Protein AF-A0AAV9JTM2-F1 (afdb_monomer_lite)

Sequence (334 aa):
MGMVHLYKALKHYNLLQCNWNDMDWYIECHSKEQVLIHEVSPSADPMACVRHFELALGVPIGAMSTRGRATRISARDLVSRHRLIRTGSDFLRAMQDRWESDRNLGFSRGERIDVVLRAMREKKAAAERDGKRSRQSQQTVSDFTGLQLLQTYKELVVAYELEINFDHIGFWTACADMLATIRTLCQSSLPKAFQQATSNSLLVGGLLYDAADYQLASRPASTATIAKAATVLQKYIDANGDKFIKAAFEQSSGHLPGKPHSQPFASVDNEQRDPERTPEDSQELADGGHDDGGKAGIEDTIEEGEVAPVATTVRDAFAARKRRGGRRLLRTRK

Structure (mmCIF, N/CA/C/O backbone):
data_AF-A0AAV9JTM2-F1
#
_entry.id   AF-A0AAV9JTM2-F1
#
loop_
_atom_site.group_PDB
_atom_site.id
_atom_site.type_symbol
_atom_site.label_atom_id
_atom_site.label_alt_id
_atom_site.label_comp_id
_atom_site.label_asym_id
_atom_site.label_entity_id
_atom_site.label_seq_id
_atom_site.pdbx_PDB_ins_code
_atom_site.Cartn_x
_atom_site.Cartn_y
_atom_site.Cartn_z
_atom_site.occupancy
_atom_site.B_iso_or_equiv
_atom_site.auth_seq_id
_atom_site.auth_comp_id
_atom_site.auth_asym_id
_atom_site.auth_atom_id
_atom_site.pdbx_PDB_model_num
ATOM 1 N N . MET A 1 1 ? -4.031 2.705 -0.496 1.00 77.62 1 MET A N 1
ATOM 2 C CA . MET A 1 1 ? -3.347 3.174 0.736 1.00 77.62 1 MET A CA 1
ATOM 3 C C . MET A 1 1 ? -4.067 2.783 2.017 1.00 77.62 1 MET A C 1
ATOM 5 O O . MET A 1 1 ? -3.476 2.043 2.782 1.00 77.62 1 MET A O 1
ATOM 9 N N . GLY A 1 2 ? -5.315 3.211 2.268 1.00 88.88 2 GLY A N 1
ATOM 10 C CA . GLY A 1 2 ? -6.007 2.904 3.537 1.00 88.88 2 GLY A CA 1
ATOM 11 C C . GLY A 1 2 ? -5.996 1.418 3.923 1.00 88.88 2 GLY A C 1
ATOM 12 O O . GLY A 1 2 ? -5.636 1.088 5.048 1.00 88.88 2 GLY A O 1
ATOM 13 N N . MET A 1 3 ? -6.273 0.526 2.964 1.00 93.56 3 MET A N 1
ATOM 14 C CA . MET A 1 3 ? -6.265 -0.920 3.211 1.00 93.56 3 MET A CA 1
ATOM 15 C C . MET A 1 3 ? -4.892 -1.466 3.632 1.00 93.56 3 MET A C 1
ATOM 17 O O . MET A 1 3 ? -4.821 -2.281 4.540 1.00 93.56 3 MET A O 1
ATOM 21 N N . VAL A 1 4 ? -3.798 -0.974 3.039 1.00 92.06 4 VAL A N 1
ATOM 22 C CA . VAL A 1 4 ? -2.425 -1.381 3.399 1.00 92.06 4 VAL A CA 1
ATOM 23 C C . VAL A 1 4 ? -2.139 -1.078 4.870 1.00 92.06 4 VAL A C 1
ATOM 25 O O . VAL A 1 4 ? -1.632 -1.927 5.601 1.00 92.06 4 VAL A O 1
ATOM 28 N N . HIS A 1 5 ? -2.487 0.133 5.315 1.00 90.69 5 HIS A N 1
ATOM 29 C CA . HIS A 1 5 ? -2.275 0.537 6.703 1.00 90.69 5 HIS A CA 1
ATOM 30 C C . HIS A 1 5 ? -3.162 -0.244 7.668 1.00 90.69 5 HIS A C 1
ATOM 32 O O . HIS A 1 5 ? -2.694 -0.628 8.736 1.00 90.69 5 HIS A O 1
ATOM 38 N N . LEU A 1 6 ? -4.409 -0.520 7.277 1.00 94.12 6 LEU A N 1
ATOM 39 C CA . LEU A 1 6 ? -5.309 -1.356 8.061 1.00 94.12 6 LEU A CA 1
ATOM 40 C C . LEU A 1 6 ? -4.766 -2.786 8.191 1.00 94.12 6 LEU A C 1
ATOM 42 O O . LEU A 1 6 ? -4.662 -3.286 9.303 1.00 94.12 6 LEU A O 1
ATOM 46 N N . TYR A 1 7 ? -4.345 -3.411 7.090 1.00 94.88 7 TYR A N 1
ATOM 47 C CA . TYR A 1 7 ? -3.755 -4.752 7.083 1.00 94.88 7 TYR A CA 1
ATOM 48 C C . TYR A 1 7 ? -2.504 -4.842 7.974 1.00 94.88 7 TYR A C 1
ATOM 50 O O . TYR A 1 7 ? -2.423 -5.710 8.843 1.00 94.88 7 TYR A O 1
ATOM 58 N N . LYS A 1 8 ? -1.559 -3.900 7.835 1.00 92.31 8 LYS A N 1
ATOM 59 C CA . LYS A 1 8 ? -0.354 -3.846 8.684 1.00 92.31 8 LYS A CA 1
ATOM 60 C C . LYS A 1 8 ? -0.690 -3.625 10.161 1.00 92.31 8 LYS A C 1
ATOM 62 O O . LYS A 1 8 ? -0.068 -4.248 11.015 1.00 92.31 8 LYS A O 1
ATOM 67 N N . ALA A 1 9 ? -1.674 -2.780 10.467 1.00 91.88 9 ALA A N 1
ATOM 68 C CA . ALA A 1 9 ? -2.118 -2.567 11.841 1.00 91.88 9 ALA A CA 1
ATOM 69 C C . ALA A 1 9 ? -2.766 -3.827 12.431 1.00 91.88 9 ALA A C 1
ATOM 71 O O . ALA A 1 9 ? -2.434 -4.217 13.543 1.00 91.88 9 ALA A O 1
ATOM 72 N N . LEU A 1 10 ? -3.632 -4.510 11.679 1.00 93.75 10 LEU A N 1
ATOM 73 C CA . LEU A 1 10 ? -4.252 -5.766 12.107 1.00 93.75 10 LEU A CA 1
ATOM 74 C C . LEU A 1 10 ? -3.214 -6.851 12.416 1.00 93.75 10 LEU A C 1
ATOM 76 O O . LEU A 1 10 ? -3.334 -7.536 13.431 1.00 93.75 10 LEU A O 1
ATOM 80 N N . LYS A 1 11 ? -2.170 -6.960 11.584 1.00 91.81 11 LYS A N 1
ATOM 81 C CA . LYS A 1 11 ? -1.005 -7.816 11.848 1.00 91.81 11 LYS A CA 1
ATOM 82 C C . LYS A 1 11 ? -0.270 -7.395 13.125 1.00 91.81 11 LYS A C 1
ATOM 84 O O . LYS A 1 11 ? -0.001 -8.240 13.967 1.00 91.81 11 LYS A O 1
ATOM 89 N N . HIS A 1 12 ? 0.001 -6.100 13.307 1.00 89.44 12 HIS A N 1
ATOM 90 C CA . HIS A 1 12 ? 0.681 -5.574 14.499 1.00 89.44 12 HIS A CA 1
ATOM 91 C C . HIS A 1 12 ? -0.094 -5.844 15.802 1.00 89.44 12 HIS A C 1
ATOM 93 O O . HIS A 1 12 ? 0.503 -6.202 16.813 1.00 89.44 12 HIS A O 1
ATOM 99 N N . TYR A 1 13 ? -1.424 -5.741 15.771 1.00 89.56 13 TYR A N 1
ATOM 100 C CA . TYR A 1 13 ? -2.292 -6.059 16.909 1.00 89.56 13 TYR A CA 1
ATOM 101 C C . TYR A 1 13 ? -2.564 -7.564 17.087 1.00 89.56 13 TYR A C 1
ATOM 103 O O . TYR A 1 13 ? -3.351 -7.931 17.958 1.00 89.56 13 TYR A O 1
ATOM 111 N N . ASN A 1 14 ? -1.942 -8.437 16.283 1.00 90.94 14 ASN A N 1
ATOM 112 C CA . ASN A 1 14 ? -2.175 -9.887 16.262 1.00 90.94 14 ASN A CA 1
ATOM 113 C C . ASN A 1 14 ? -3.650 -10.282 16.045 1.00 90.94 14 ASN A C 1
ATOM 115 O O . ASN A 1 14 ? -4.102 -11.321 16.520 1.00 90.94 14 ASN A O 1
ATOM 119 N N . LEU A 1 15 ? -4.412 -9.452 15.327 1.00 93.62 15 LEU A N 1
ATOM 120 C CA . LEU A 1 15 ? -5.817 -9.713 14.993 1.00 93.62 15 LEU A CA 1
ATOM 121 C C . LEU A 1 15 ? -5.979 -10.500 13.691 1.00 93.62 15 LEU A C 1
ATOM 123 O O . LEU A 1 15 ? -7.057 -11.015 13.415 1.00 93.62 15 LEU A O 1
ATOM 127 N N . LEU A 1 16 ? -4.917 -10.572 12.890 1.00 93.50 16 LEU A N 1
ATOM 128 C CA . LEU A 1 16 ? -4.891 -11.279 11.621 1.00 93.50 16 LEU A CA 1
ATOM 129 C C . LEU A 1 16 ? -3.711 -12.249 11.606 1.00 93.50 16 LEU A C 1
ATOM 131 O O . LEU A 1 16 ? -2.558 -11.825 11.691 1.00 93.50 16 LEU A O 1
ATOM 135 N N . GLN A 1 17 ? -4.000 -13.542 11.487 1.00 89.38 17 GLN A N 1
ATOM 136 C CA . GLN A 1 17 ? -2.973 -14.587 11.497 1.00 89.38 17 GLN A CA 1
ATOM 137 C C . GLN A 1 17 ? -2.564 -14.993 10.076 1.00 89.38 17 GLN A C 1
ATOM 139 O O . GLN A 1 17 ? -1.378 -15.189 9.818 1.00 89.38 17 GLN A O 1
ATOM 144 N N . CYS A 1 18 ? -3.500 -15.013 9.121 1.00 91.62 18 CYS A N 1
ATOM 145 C CA . CYS A 1 18 ? -3.219 -15.389 7.733 1.00 91.62 18 CYS A CA 1
ATOM 146 C C . CYS A 1 18 ? -2.349 -14.361 6.998 1.00 91.62 18 CYS A C 1
ATOM 148 O O . CYS A 1 18 ? -2.430 -13.156 7.257 1.00 91.62 18 CYS A O 1
ATOM 150 N N . ASN A 1 19 ? -1.535 -14.818 6.051 1.00 93.19 19 ASN A N 1
ATOM 151 C CA . ASN A 1 19 ? -0.786 -13.940 5.151 1.00 93.19 19 ASN A CA 1
ATOM 152 C C . ASN A 1 19 ? -1.637 -13.609 3.925 1.00 93.19 19 ASN A C 1
ATOM 154 O O . ASN A 1 19 ? -2.245 -14.496 3.329 1.00 93.19 19 ASN A O 1
ATOM 158 N N . TRP A 1 20 ? -1.684 -12.330 3.559 1.00 95.88 20 TRP A N 1
ATOM 159 C CA . TRP A 1 20 ? -2.372 -11.884 2.356 1.00 95.88 20 TRP A CA 1
ATOM 160 C C . TRP A 1 20 ? -1.336 -11.666 1.259 1.00 95.88 20 TRP A C 1
ATOM 162 O O . TRP A 1 20 ? -0.847 -10.553 1.085 1.00 95.88 20 TRP A O 1
ATOM 172 N N . ASN A 1 21 ? -1.026 -12.731 0.516 1.00 95.06 21 ASN A N 1
ATOM 173 C CA . ASN A 1 21 ? 0.044 -12.742 -0.484 1.00 95.06 21 ASN A CA 1
ATOM 174 C C . ASN A 1 21 ? -0.056 -11.560 -1.462 1.00 95.06 21 ASN A C 1
ATOM 176 O O . ASN A 1 21 ? 0.932 -10.851 -1.643 1.00 95.06 21 ASN A O 1
ATOM 180 N N . ASP A 1 22 ? -1.247 -11.293 -2.016 1.00 95.06 22 ASP A N 1
ATOM 181 C CA . ASP A 1 22 ? -1.470 -10.168 -2.941 1.00 95.06 22 ASP A CA 1
ATOM 182 C C . ASP A 1 22 ? -1.107 -8.812 -2.314 1.00 95.06 22 ASP A C 1
ATOM 184 O O . ASP A 1 22 ? -0.456 -7.975 -2.942 1.00 95.06 22 ASP A O 1
ATOM 188 N N . MET A 1 23 ? -1.494 -8.593 -1.054 1.00 95.06 23 MET A N 1
ATOM 189 C CA . MET A 1 23 ? -1.191 -7.359 -0.330 1.00 95.06 23 MET A CA 1
ATOM 190 C C . MET A 1 23 ? 0.283 -7.277 0.073 1.00 95.06 23 MET A C 1
ATOM 192 O O . MET A 1 23 ? 0.870 -6.202 -0.013 1.00 95.06 23 MET A O 1
ATOM 196 N N . ASP A 1 24 ? 0.889 -8.382 0.506 1.00 93.25 24 ASP A N 1
ATOM 197 C CA . ASP A 1 24 ? 2.296 -8.428 0.907 1.00 93.25 24 ASP A CA 1
ATOM 198 C C . ASP A 1 24 ? 3.218 -8.121 -0.279 1.00 93.25 24 ASP A C 1
ATOM 200 O O . ASP A 1 24 ? 4.084 -7.249 -0.172 1.00 93.25 24 ASP A O 1
ATOM 204 N N . TRP A 1 25 ? 2.962 -8.737 -1.435 1.00 92.00 25 TRP A N 1
ATOM 205 C CA . TRP A 1 25 ? 3.656 -8.427 -2.685 1.00 92.00 25 TRP A CA 1
ATOM 206 C C . TRP A 1 25 ? 3.424 -6.977 -3.120 1.00 92.00 25 TRP A C 1
ATOM 208 O O . TRP A 1 25 ? 4.372 -6.261 -3.445 1.00 92.00 25 TRP A O 1
ATOM 218 N N . TYR A 1 26 ? 2.175 -6.496 -3.054 1.00 90.69 26 TYR A N 1
ATOM 219 C CA . TYR A 1 26 ? 1.862 -5.108 -3.384 1.00 90.69 26 TYR A CA 1
ATOM 220 C C . TYR A 1 26 ? 2.650 -4.137 -2.493 1.00 90.69 26 TYR A C 1
ATOM 222 O O . TYR A 1 26 ? 3.199 -3.146 -2.977 1.00 90.69 26 TYR A O 1
ATOM 230 N N . ILE A 1 27 ? 2.746 -4.419 -1.191 1.00 89.69 27 ILE A N 1
ATOM 231 C CA . ILE A 1 27 ? 3.544 -3.630 -0.250 1.00 89.69 27 ILE A CA 1
ATOM 232 C C . ILE A 1 27 ? 5.024 -3.690 -0.619 1.00 89.69 27 ILE A C 1
ATOM 234 O O . ILE A 1 27 ? 5.663 -2.642 -0.624 1.00 89.69 27 ILE A O 1
ATOM 238 N N . GLU A 1 28 ? 5.571 -4.861 -0.948 1.00 87.81 28 GLU A N 1
ATOM 239 C CA . GLU A 1 28 ? 6.974 -5.008 -1.348 1.00 87.81 28 GLU A CA 1
ATOM 240 C C . GLU A 1 28 ? 7.302 -4.134 -2.564 1.00 87.81 28 GLU A C 1
ATOM 242 O O . GLU A 1 28 ? 8.228 -3.316 -2.491 1.00 87.81 28 GLU A O 1
ATOM 247 N N . CYS A 1 29 ? 6.491 -4.220 -3.624 1.00 85.00 29 CYS A N 1
ATOM 248 C CA . CYS A 1 29 ? 6.648 -3.427 -4.844 1.00 85.00 29 CYS A CA 1
ATOM 249 C C . CYS A 1 29 ? 6.643 -1.915 -4.571 1.00 85.00 29 CYS A C 1
ATOM 251 O O . CYS A 1 29 ? 7.402 -1.173 -5.191 1.00 85.00 29 CYS A O 1
ATOM 253 N N . HIS A 1 30 ? 5.840 -1.450 -3.609 1.00 81.88 30 HIS A N 1
ATOM 254 C CA . HIS A 1 30 ? 5.644 -0.020 -3.338 1.00 81.88 30 HIS A CA 1
ATOM 255 C C . HIS A 1 30 ? 6.442 0.513 -2.128 1.00 81.88 30 HIS A C 1
ATOM 257 O O . HIS A 1 30 ? 6.511 1.726 -1.907 1.00 81.88 30 HIS A O 1
ATOM 263 N N . SER A 1 31 ? 7.080 -0.367 -1.349 1.00 78.88 31 SER A N 1
ATOM 264 C CA . SER A 1 31 ? 7.777 -0.038 -0.093 1.00 78.88 31 SER A CA 1
ATOM 265 C C . SER A 1 31 ? 8.969 0.902 -0.262 1.00 78.88 31 SER A C 1
ATOM 267 O O . SER A 1 31 ? 9.270 1.677 0.643 1.00 78.88 31 SER A O 1
ATOM 269 N N . LYS A 1 32 ? 9.640 0.864 -1.419 1.00 71.25 32 LYS A N 1
ATOM 270 C CA . LYS A 1 32 ? 10.830 1.684 -1.698 1.00 71.25 32 LYS A CA 1
ATOM 271 C C . LYS A 1 32 ? 10.500 3.158 -1.928 1.00 71.25 32 LYS A C 1
ATOM 273 O O . LYS A 1 32 ? 11.371 4.009 -1.769 1.00 71.25 32 LYS A O 1
ATOM 278 N N . GLU A 1 33 ? 9.268 3.460 -2.330 1.00 65.12 33 GLU A N 1
ATOM 279 C CA . GLU A 1 33 ? 8.882 4.801 -2.779 1.00 65.12 33 GLU A CA 1
ATOM 280 C C . GLU A 1 33 ? 7.958 5.527 -1.807 1.00 65.12 33 GLU A C 1
ATOM 282 O O . GLU A 1 33 ? 7.898 6.760 -1.791 1.00 65.12 33 GLU A O 1
ATOM 287 N N . GLN A 1 34 ? 7.207 4.775 -1.007 1.00 64.44 34 GLN A N 1
ATOM 288 C CA . GLN A 1 34 ? 6.181 5.328 -0.143 1.00 64.44 34 GLN A CA 1
ATOM 289 C C . GLN A 1 34 ? 6.529 5.136 1.324 1.00 64.44 34 GLN A C 1
ATOM 291 O O . GLN A 1 34 ? 7.089 4.122 1.728 1.00 64.44 34 GLN A O 1
ATOM 296 N N . VAL A 1 35 ? 6.114 6.108 2.144 1.00 62.47 35 VAL A N 1
ATOM 297 C CA . VAL A 1 35 ? 6.076 5.969 3.605 1.00 62.47 35 VAL A CA 1
ATOM 298 C C . VAL A 1 35 ? 4.923 5.023 3.949 1.00 62.47 35 VAL A C 1
ATOM 300 O O . VAL A 1 35 ? 3.891 5.428 4.478 1.00 62.47 35 VAL A O 1
ATOM 303 N N . LEU A 1 36 ? 5.054 3.761 3.554 1.00 65.88 36 LEU A N 1
ATOM 304 C CA . LEU A 1 36 ? 4.243 2.686 4.093 1.00 65.88 36 LEU A CA 1
ATOM 305 C C . LEU A 1 36 ? 4.711 2.430 5.524 1.00 65.88 36 LEU A C 1
ATOM 307 O O . LEU A 1 36 ? 5.833 2.779 5.894 1.00 65.88 36 LEU A O 1
ATOM 311 N N . ILE A 1 37 ? 3.840 1.847 6.344 1.00 60.84 37 ILE A N 1
ATOM 312 C CA . ILE A 1 37 ? 4.242 1.362 7.663 1.00 60.84 37 ILE A CA 1
ATOM 313 C C . ILE A 1 37 ? 5.382 0.355 7.453 1.00 60.84 37 ILE A C 1
ATOM 315 O O . ILE A 1 37 ? 5.148 -0.779 7.032 1.00 60.84 37 ILE A O 1
ATOM 319 N N . HIS A 1 38 ? 6.618 0.788 7.703 1.00 62.09 38 HIS A N 1
ATOM 320 C CA . HIS A 1 38 ? 7.712 -0.127 7.990 1.00 62.09 38 HIS A CA 1
ATOM 321 C C . HIS A 1 38 ? 7.419 -0.802 9.321 1.00 62.09 38 HIS A C 1
ATOM 323 O O . HIS A 1 38 ? 6.734 -0.222 10.162 1.00 62.09 38 HIS A O 1
ATOM 329 N N . GLU A 1 39 ? 7.875 -2.045 9.447 1.00 66.06 39 GLU A N 1
ATOM 330 C CA . GLU A 1 39 ? 7.627 -2.932 10.582 1.00 66.06 39 GLU A CA 1
ATOM 331 C C . GLU A 1 39 ? 7.605 -2.156 11.903 1.00 66.06 39 GLU A C 1
ATOM 333 O O . GLU A 1 39 ? 8.624 -1.667 12.391 1.00 66.06 39 GLU A O 1
ATOM 338 N N . VAL A 1 40 ? 6.401 -1.975 12.450 1.00 67.44 40 VAL A N 1
ATOM 339 C CA . VAL A 1 40 ? 6.236 -1.338 13.751 1.00 67.44 40 VAL A CA 1
ATOM 340 C C . VAL A 1 40 ? 6.675 -2.374 14.763 1.00 67.44 40 VAL A C 1
ATOM 342 O O . VAL A 1 40 ? 6.033 -3.421 14.880 1.00 67.44 40 VAL A O 1
ATOM 345 N N . SER A 1 41 ? 7.773 -2.088 15.467 1.00 72.50 41 SER A N 1
ATOM 346 C CA . SER A 1 41 ? 8.241 -2.942 16.558 1.00 72.50 41 SER A CA 1
ATOM 347 C C . SER A 1 41 ? 7.066 -3.278 17.484 1.00 72.50 41 SER A C 1
ATOM 349 O O . SER A 1 41 ? 6.301 -2.373 17.816 1.00 72.50 41 SER A O 1
ATOM 351 N N . PRO A 1 42 ? 6.910 -4.525 17.953 1.00 68.25 42 PRO A N 1
ATOM 352 C CA . PRO A 1 42 ? 5.861 -4.878 18.913 1.00 68.25 42 PRO A CA 1
ATOM 353 C C . PRO A 1 42 ? 5.960 -4.087 20.231 1.00 68.25 42 PRO A C 1
ATOM 355 O O . PRO A 1 42 ? 4.972 -3.960 20.945 1.00 68.25 42 PRO A O 1
ATOM 358 N N . SER A 1 43 ? 7.130 -3.512 20.539 1.00 71.62 43 SER A N 1
ATOM 359 C CA . SER A 1 43 ? 7.347 -2.596 21.669 1.00 71.62 43 SER A CA 1
ATOM 360 C C . SER A 1 43 ? 7.079 -1.119 21.352 1.00 71.62 43 SER A C 1
ATOM 362 O O . SER A 1 43 ? 7.349 -0.251 22.183 1.00 71.62 43 SER A O 1
ATOM 364 N N . ALA A 1 44 ? 6.621 -0.803 20.141 1.00 75.25 44 ALA A N 1
ATOM 365 C CA . ALA A 1 44 ? 6.383 0.569 19.736 1.00 75.25 44 ALA A CA 1
ATOM 366 C C . ALA A 1 44 ? 5.197 1.184 20.484 1.00 75.25 44 ALA A C 1
ATOM 368 O O . ALA A 1 44 ? 4.278 0.510 20.944 1.00 75.25 44 ALA A O 1
ATOM 369 N N . ASP A 1 45 ? 5.223 2.510 20.552 1.00 83.25 45 ASP A N 1
ATOM 370 C CA . ASP A 1 45 ? 4.126 3.329 21.052 1.00 83.25 45 ASP A CA 1
ATOM 371 C C . ASP A 1 45 ? 2.789 2.941 20.377 1.00 83.25 45 ASP A C 1
ATOM 373 O O . ASP A 1 45 ? 2.748 2.886 19.144 1.00 83.25 45 ASP A O 1
ATOM 377 N N . PRO A 1 46 ? 1.693 2.743 21.140 1.00 82.38 46 PRO A N 1
ATOM 378 C CA . PRO A 1 46 ? 0.351 2.464 20.615 1.00 82.38 46 PRO A CA 1
ATOM 379 C C . PRO A 1 46 ? -0.107 3.387 19.480 1.00 82.38 46 PRO A C 1
ATOM 381 O O . PRO A 1 46 ? -0.860 2.990 18.592 1.00 82.38 46 PRO A O 1
ATOM 384 N N . MET A 1 47 ? 0.377 4.631 19.476 1.00 87.69 47 MET A N 1
ATOM 385 C CA . MET A 1 47 ? 0.065 5.635 18.458 1.00 87.69 47 MET A CA 1
ATOM 386 C C . MET A 1 47 ? 0.942 5.543 17.196 1.00 87.69 47 MET A C 1
ATOM 388 O O . MET A 1 47 ? 0.776 6.349 16.277 1.00 87.69 47 MET A O 1
ATOM 392 N N . ALA A 1 48 ? 1.889 4.605 17.115 1.00 87.50 48 ALA A N 1
ATOM 393 C CA . ALA A 1 48 ? 2.812 4.480 15.988 1.00 87.50 48 ALA A CA 1
ATOM 394 C C . ALA A 1 48 ? 2.071 4.211 14.671 1.00 87.50 48 ALA A C 1
ATOM 396 O O . ALA A 1 48 ? 2.292 4.932 13.695 1.00 87.50 48 ALA A O 1
ATOM 397 N N . CYS A 1 49 ? 1.140 3.251 14.654 1.00 87.38 49 CYS A N 1
ATOM 398 C CA . CYS A 1 49 ? 0.336 2.937 13.467 1.00 87.38 49 CYS A CA 1
ATOM 399 C C . CYS A 1 49 ? -0.453 4.159 12.969 1.00 87.38 49 CYS A C 1
ATOM 401 O O . CYS A 1 49 ? -0.478 4.439 11.769 1.00 87.38 49 CYS A O 1
ATOM 403 N N . VAL A 1 50 ? -1.027 4.930 13.899 1.00 88.38 50 VAL A N 1
ATOM 404 C CA . VAL A 1 50 ? -1.750 6.174 13.601 1.00 88.38 50 VAL A CA 1
ATOM 405 C C . VAL A 1 50 ? -0.817 7.211 12.976 1.00 88.38 50 VAL A C 1
ATOM 407 O O . VAL A 1 50 ? -1.121 7.734 11.909 1.00 88.38 50 VAL A O 1
ATOM 410 N N . ARG A 1 51 ? 0.350 7.477 13.580 1.00 86.56 51 ARG A N 1
ATOM 411 C CA . ARG A 1 51 ? 1.314 8.451 13.039 1.00 86.56 51 ARG A CA 1
ATOM 412 C C . ARG A 1 51 ? 1.801 8.075 11.649 1.00 86.56 51 ARG A C 1
ATOM 414 O O . ARG A 1 51 ? 1.881 8.938 10.782 1.00 86.56 51 ARG A O 1
ATOM 421 N N . HIS A 1 52 ? 2.117 6.803 11.416 1.00 85.38 52 HIS A N 1
ATOM 422 C CA . HIS A 1 52 ? 2.526 6.350 10.089 1.00 85.38 52 HIS A CA 1
ATOM 423 C C . HIS A 1 52 ? 1.413 6.534 9.057 1.00 85.38 52 HIS A C 1
ATOM 425 O O . HIS A 1 52 ? 1.689 6.946 7.931 1.00 85.38 52 HIS A O 1
ATOM 431 N N . PHE A 1 53 ? 0.161 6.274 9.436 1.00 87.56 53 PHE A N 1
ATOM 432 C CA . PHE A 1 53 ? -0.978 6.541 8.569 1.00 87.56 53 PHE A CA 1
ATOM 433 C C . PHE A 1 53 ? -1.133 8.040 8.275 1.00 87.56 53 PHE A C 1
ATOM 435 O O . PHE A 1 53 ? -1.268 8.429 7.118 1.00 87.56 53 PHE A O 1
ATOM 442 N N . GLU A 1 54 ? -1.023 8.905 9.282 1.00 84.94 54 GLU A N 1
ATOM 443 C CA . GLU A 1 54 ? -1.061 10.360 9.093 1.00 84.94 54 GLU A CA 1
ATOM 444 C C . GLU A 1 54 ? 0.089 10.869 8.206 1.00 84.94 54 GLU A C 1
ATOM 446 O O . GLU A 1 54 ? -0.127 11.717 7.337 1.00 84.94 54 GLU A O 1
ATOM 451 N N . LEU A 1 55 ? 1.298 10.317 8.358 1.00 84.06 55 LEU A N 1
ATOM 452 C CA . LEU A 1 55 ? 2.442 10.628 7.495 1.00 84.06 55 LEU A CA 1
ATOM 453 C C . LEU A 1 55 ? 2.174 10.222 6.043 1.00 84.06 55 LEU A C 1
ATOM 455 O O . LEU A 1 55 ? 2.462 10.996 5.128 1.00 84.06 55 LEU A O 1
ATOM 459 N N . ALA A 1 56 ? 1.596 9.039 5.825 1.00 82.81 56 ALA A N 1
ATOM 460 C CA . ALA A 1 56 ? 1.229 8.560 4.494 1.00 82.81 56 ALA A CA 1
ATOM 461 C C . ALA A 1 56 ? 0.162 9.446 3.831 1.00 82.81 56 ALA A C 1
ATOM 463 O O . ALA A 1 56 ? 0.176 9.638 2.615 1.00 82.81 56 ALA A O 1
ATOM 464 N N . LEU A 1 57 ? -0.718 10.047 4.635 1.00 80.62 57 LEU A N 1
ATOM 465 C CA . LEU A 1 57 ? -1.704 11.038 4.201 1.00 80.62 57 LEU A CA 1
ATOM 466 C C . LEU A 1 57 ? -1.112 12.443 3.981 1.00 80.62 57 LEU A C 1
ATOM 468 O O . LEU A 1 57 ? -1.815 13.341 3.526 1.00 80.62 57 LEU A O 1
ATOM 472 N N . GLY A 1 58 ? 0.176 12.648 4.273 1.00 79.06 58 GLY A N 1
ATOM 473 C CA . GLY A 1 58 ? 0.871 13.917 4.056 1.00 79.06 58 GLY A CA 1
ATOM 474 C C . GLY A 1 58 ? 0.716 14.933 5.189 1.00 79.06 58 GLY A C 1
ATOM 475 O O . GLY A 1 58 ? 1.002 16.118 4.978 1.00 79.06 58 GLY A O 1
ATOM 476 N N . VAL A 1 59 ? 0.293 14.495 6.380 1.00 80.44 59 VAL A N 1
ATOM 477 C CA . VAL A 1 59 ? 0.258 15.339 7.580 1.00 80.44 59 VAL A CA 1
ATOM 478 C C . VAL A 1 59 ? 1.702 15.661 7.999 1.00 80.44 59 VAL A C 1
ATOM 480 O O . VAL A 1 59 ? 2.529 14.755 8.109 1.00 80.44 59 VAL A O 1
ATOM 483 N N . PRO A 1 60 ? 2.059 16.939 8.215 1.00 78.62 60 PRO A N 1
ATOM 484 C CA . PRO A 1 60 ? 3.405 17.303 8.642 1.00 78.62 60 PRO A CA 1
ATOM 485 C C . PRO A 1 60 ? 3.660 16.892 10.100 1.00 78.62 60 PRO A C 1
ATOM 487 O O . PRO A 1 60 ? 2.792 17.058 10.954 1.00 78.62 60 PRO A O 1
ATOM 490 N N . ILE A 1 61 ? 4.884 16.444 10.404 1.00 80.38 61 ILE A N 1
ATOM 491 C CA . ILE A 1 61 ? 5.291 15.967 11.743 1.00 80.38 61 ILE A CA 1
ATOM 492 C C . ILE A 1 61 ? 4.979 16.999 12.842 1.00 80.38 61 ILE A C 1
ATOM 494 O O . ILE A 1 61 ? 4.460 16.642 13.895 1.00 80.38 61 ILE A O 1
ATOM 498 N N . GLY A 1 62 ? 5.215 18.292 12.587 1.00 78.38 62 GLY A N 1
ATOM 499 C CA . GLY A 1 62 ? 4.932 19.359 13.559 1.00 78.38 62 GLY A CA 1
ATOM 500 C C . GLY A 1 62 ? 3.445 19.528 13.913 1.00 78.38 62 GLY A C 1
ATOM 501 O O . GLY A 1 62 ? 3.122 20.023 14.990 1.00 78.38 62 GLY A O 1
ATOM 502 N N . ALA A 1 63 ? 2.529 19.083 13.046 1.00 74.44 63 ALA A N 1
ATOM 503 C CA . ALA A 1 63 ? 1.093 19.085 13.332 1.00 74.44 63 ALA A CA 1
ATOM 504 C C . ALA A 1 63 ? 0.649 17.868 14.166 1.00 74.44 63 ALA A C 1
ATOM 506 O O . ALA A 1 63 ? -0.429 17.895 14.762 1.00 74.44 63 ALA A O 1
ATOM 507 N N . MET A 1 64 ? 1.473 16.815 14.241 1.00 75.44 64 MET A N 1
ATOM 508 C CA . MET A 1 64 ? 1.157 15.584 14.979 1.00 75.44 64 MET A CA 1
ATOM 509 C C . MET A 1 64 ? 1.335 15.733 16.491 1.00 75.44 64 MET A C 1
ATOM 511 O O . MET A 1 64 ? 0.680 15.031 17.256 1.00 75.44 64 MET A O 1
ATOM 515 N N . SER A 1 65 ? 2.206 16.635 16.948 1.00 70.00 65 SER A N 1
ATOM 516 C CA . SER A 1 65 ? 2.443 16.875 18.379 1.00 70.00 65 SER A CA 1
ATOM 517 C C . SER A 1 65 ? 1.447 17.857 19.004 1.00 70.00 65 SER A C 1
ATOM 519 O O . SER A 1 65 ? 1.194 17.785 20.202 1.00 70.00 65 SER A O 1
ATOM 521 N N . THR A 1 66 ? 0.864 18.755 18.207 1.00 60.06 66 THR A N 1
ATOM 522 C CA . THR A 1 66 ? 0.125 19.938 18.690 1.00 60.06 66 THR A CA 1
ATOM 523 C C . THR A 1 66 ? -1.397 19.791 18.684 1.00 60.06 66 THR A C 1
ATOM 525 O O . THR A 1 66 ? -2.078 20.482 19.438 1.00 60.06 66 THR A O 1
ATOM 528 N N . ARG A 1 67 ? -1.967 18.897 17.867 1.00 59.19 67 ARG A N 1
ATOM 529 C CA . ARG A 1 67 ? -3.426 18.700 17.786 1.00 59.19 67 ARG A CA 1
ATOM 530 C C . ARG A 1 67 ? -3.919 17.662 18.803 1.00 59.19 67 ARG A C 1
ATOM 532 O O . ARG A 1 67 ? -3.237 16.670 19.064 1.00 59.19 67 ARG A O 1
ATOM 539 N N . GLY A 1 68 ? -5.118 17.850 19.355 1.00 59.12 68 GLY A N 1
ATOM 540 C CA . GLY A 1 68 ? -5.805 16.826 20.157 1.00 59.12 68 GLY A CA 1
ATOM 541 C C .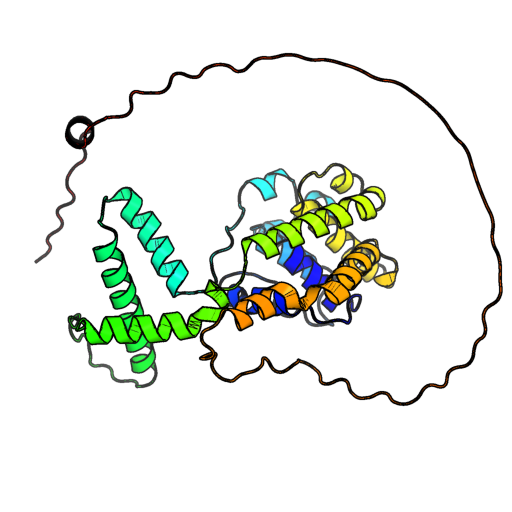 GLY A 1 68 ? -6.193 15.610 19.303 1.00 59.12 68 GLY A C 1
ATOM 542 O O . GLY A 1 68 ? -6.423 15.756 18.105 1.00 59.12 68 GLY A O 1
ATOM 543 N N . ARG A 1 69 ? -6.259 14.405 19.895 1.00 59.91 69 ARG A N 1
ATOM 544 C CA . ARG A 1 69 ? -6.434 13.121 19.169 1.00 59.91 69 ARG A CA 1
ATOM 545 C C . ARG A 1 69 ? -7.605 13.125 18.171 1.00 59.91 69 ARG A C 1
ATOM 547 O O . ARG A 1 69 ? -7.441 12.679 17.044 1.00 59.91 69 ARG A O 1
ATOM 554 N N . ALA A 1 70 ? -8.745 13.709 18.543 1.00 52.94 70 ALA A N 1
ATOM 555 C CA . ALA A 1 70 ? -9.958 13.725 17.720 1.00 52.94 70 ALA A CA 1
ATOM 556 C C . ALA A 1 70 ? -9.979 14.789 16.598 1.00 52.94 70 ALA A C 1
ATOM 558 O O . ALA A 1 70 ? -10.810 14.702 15.700 1.00 52.94 70 ALA A O 1
ATOM 559 N N . THR A 1 71 ? -9.089 15.790 16.619 1.00 54.47 71 THR A N 1
ATOM 560 C CA . THR A 1 71 ? -9.059 16.887 15.625 1.00 54.47 71 THR A CA 1
ATOM 561 C C . THR A 1 71 ? -7.891 16.786 14.642 1.00 54.47 71 THR A C 1
ATOM 563 O O . THR A 1 71 ? -7.704 17.670 13.804 1.00 54.47 71 THR A O 1
ATOM 566 N N . ARG A 1 72 ? -7.082 15.720 14.731 1.00 60.59 72 ARG A N 1
ATOM 567 C CA . ARG A 1 72 ? -5.850 15.563 13.944 1.00 60.59 72 ARG A CA 1
ATOM 568 C C . ARG A 1 72 ? -6.094 15.348 12.459 1.00 60.59 72 ARG A C 1
ATOM 570 O O . ARG A 1 72 ? -5.433 16.004 11.657 1.00 60.59 72 ARG A O 1
ATOM 577 N N . ILE A 1 73 ? -7.066 14.510 12.105 1.00 61.25 73 ILE A N 1
ATOM 578 C CA . ILE A 1 73 ? -7.403 14.210 10.714 1.00 61.25 73 ILE A CA 1
ATOM 579 C C . ILE A 1 73 ? -8.698 14.943 10.360 1.00 61.25 73 ILE A C 1
ATOM 581 O O . ILE A 1 73 ? -9.783 14.367 10.394 1.00 61.25 73 ILE A O 1
ATOM 585 N N . SER A 1 74 ? -8.612 16.238 10.047 1.00 60.78 74 SER A N 1
ATOM 586 C CA . SER A 1 74 ? -9.771 16.911 9.458 1.00 60.78 74 SER A CA 1
ATOM 587 C C . SER A 1 74 ? -9.952 16.428 8.015 1.00 60.78 74 SER A C 1
ATOM 589 O O . SER A 1 74 ? -8.975 16.221 7.289 1.00 60.78 74 SER A O 1
ATOM 591 N N . ALA A 1 75 ? -11.200 16.288 7.560 1.00 57.62 75 ALA A N 1
ATOM 592 C CA . ALA A 1 75 ? -11.500 15.987 6.157 1.00 57.62 75 ALA A CA 1
ATOM 593 C C . ALA A 1 75 ? -10.807 16.976 5.195 1.00 57.62 75 ALA A C 1
ATOM 595 O O . ALA A 1 75 ? -10.393 16.602 4.100 1.00 57.62 75 ALA A O 1
ATOM 596 N N . ARG A 1 76 ? -10.605 18.224 5.642 1.00 56.44 76 ARG A N 1
ATOM 597 C CA . ARG A 1 76 ? -9.926 19.285 4.890 1.00 56.44 76 ARG A CA 1
ATOM 598 C C . ARG A 1 76 ? -8.431 19.012 4.682 1.00 56.44 76 ARG A C 1
ATOM 600 O O . ARG A 1 76 ? -7.901 19.321 3.614 1.00 56.44 76 ARG A O 1
ATOM 607 N N . ASP A 1 77 ? -7.762 18.401 5.659 1.00 57.44 77 ASP A N 1
ATOM 608 C CA . ASP A 1 77 ? -6.340 18.048 5.547 1.00 57.44 77 ASP A CA 1
ATOM 609 C C . ASP A 1 77 ? -6.119 16.872 4.580 1.00 57.44 77 ASP A C 1
ATOM 611 O O . ASP A 1 77 ? -5.113 16.837 3.874 1.00 57.44 77 ASP A O 1
ATOM 615 N N . LEU A 1 78 ? -7.086 15.952 4.490 1.00 57.41 78 LEU A N 1
ATOM 616 C CA . LEU A 1 78 ? -7.018 14.771 3.621 1.00 57.41 78 LEU A CA 1
ATOM 617 C C . LEU A 1 78 ? -7.183 15.093 2.134 1.00 57.41 78 LEU A C 1
ATOM 619 O O . LEU A 1 78 ? -6.448 14.560 1.308 1.00 57.41 78 LEU A O 1
ATOM 623 N N . VAL A 1 79 ? -8.124 15.978 1.790 1.00 53.25 79 VAL A N 1
ATOM 624 C CA . VAL A 1 79 ? -8.461 16.297 0.388 1.00 53.25 79 VAL A CA 1
ATOM 625 C C . VAL A 1 79 ? -7.314 17.017 -0.331 1.00 53.25 79 VAL A C 1
ATOM 627 O O . VAL A 1 79 ? -7.175 16.928 -1.547 1.00 53.25 79 VAL A O 1
ATOM 630 N N . SER A 1 80 ? -6.443 17.698 0.415 1.00 49.56 80 SER A N 1
ATOM 631 C CA . SER A 1 80 ? -5.462 18.620 -0.160 1.00 49.56 80 SER A CA 1
ATOM 632 C C . SER A 1 80 ? -4.170 17.950 -0.654 1.00 49.56 80 SER A C 1
ATOM 634 O O . SER A 1 80 ? -3.387 18.601 -1.345 1.00 49.56 80 SER A O 1
ATOM 636 N N . ARG A 1 81 ? -3.871 16.700 -0.252 1.00 54.72 81 ARG A N 1
ATOM 637 C CA . ARG A 1 81 ? -2.516 16.116 -0.403 1.00 54.72 81 ARG A CA 1
ATOM 638 C C . ARG A 1 81 ? -2.482 14.601 -0.605 1.00 54.72 81 ARG A C 1
ATOM 640 O O . ARG A 1 81 ? -1.581 13.934 -0.095 1.00 54.72 81 ARG A O 1
ATOM 647 N N . HIS A 1 82 ? -3.412 14.037 -1.370 1.00 54.19 82 HIS A N 1
ATOM 648 C CA . HIS A 1 82 ? -3.277 12.640 -1.778 1.00 54.19 82 HIS A CA 1
ATOM 649 C C . HIS A 1 82 ? -1.981 12.459 -2.581 1.00 54.19 82 HIS A C 1
ATOM 651 O O . HIS A 1 82 ? -1.882 12.872 -3.736 1.00 54.19 82 HIS A O 1
ATOM 657 N N . ARG A 1 83 ? -0.963 11.847 -1.963 1.00 60.28 83 ARG A N 1
ATOM 658 C CA . ARG A 1 83 ? 0.186 11.329 -2.702 1.00 60.28 83 ARG A CA 1
ATOM 659 C C . ARG A 1 83 ? -0.348 10.213 -3.589 1.00 60.28 83 ARG A C 1
ATOM 661 O O . ARG A 1 83 ? -0.797 9.187 -3.080 1.00 60.28 83 ARG A O 1
ATOM 668 N N . LEU A 1 84 ? -0.360 10.458 -4.898 1.00 62.28 84 LEU A N 1
ATOM 669 C CA . LEU A 1 84 ? -0.694 9.442 -5.888 1.00 62.28 84 LEU A CA 1
ATOM 670 C C . LEU A 1 84 ? 0.183 8.218 -5.629 1.00 62.28 84 LEU A C 1
ATOM 672 O O . LEU A 1 84 ? 1.389 8.348 -5.389 1.00 62.28 84 LEU A O 1
ATOM 676 N N . ILE A 1 85 ? -0.437 7.040 -5.639 1.00 62.44 85 ILE A N 1
ATOM 677 C CA . ILE A 1 85 ? 0.326 5.802 -5.651 1.00 62.44 85 ILE A CA 1
ATOM 678 C C . ILE A 1 85 ? 1.063 5.770 -6.980 1.00 62.44 85 ILE A C 1
ATOM 680 O O . ILE A 1 85 ? 0.436 5.793 -8.036 1.00 62.44 85 ILE A O 1
ATOM 684 N N . ARG A 1 86 ? 2.391 5.824 -6.906 1.00 67.12 86 ARG A N 1
ATOM 685 C CA . ARG A 1 86 ? 3.258 5.641 -8.063 1.00 67.12 86 ARG A CA 1
ATOM 686 C C . ARG A 1 86 ? 3.530 4.157 -8.210 1.00 67.12 86 ARG A C 1
ATOM 688 O O . ARG A 1 86 ? 3.649 3.466 -7.204 1.00 67.12 86 ARG A O 1
ATOM 695 N N . THR A 1 87 ? 3.597 3.697 -9.449 1.00 67.62 87 THR A N 1
ATOM 696 C CA . THR A 1 87 ? 3.950 2.321 -9.789 1.00 67.62 87 THR A CA 1
ATOM 697 C C . THR A 1 87 ? 5.327 1.975 -9.222 1.00 67.62 87 THR A C 1
ATOM 699 O O . THR A 1 87 ? 6.250 2.775 -9.367 1.00 67.62 87 THR A O 1
ATOM 702 N N . GLY A 1 88 ? 5.469 0.803 -8.595 1.00 68.00 88 GLY A N 1
ATOM 703 C CA . GLY A 1 88 ? 6.734 0.339 -8.005 1.00 68.00 88 GLY A CA 1
ATOM 704 C C . GLY A 1 88 ? 7.835 0.058 -9.037 1.00 68.00 88 GLY A C 1
ATOM 705 O O . GLY A 1 88 ? 9.028 0.112 -8.728 1.00 68.00 88 GLY A O 1
ATOM 706 N N . SER A 1 89 ? 7.448 -0.201 -10.286 1.00 75.81 89 SER A N 1
ATOM 707 C CA . SER A 1 89 ? 8.365 -0.414 -11.397 1.00 75.81 89 SER A CA 1
ATOM 708 C C . SER A 1 89 ? 9.056 0.882 -11.816 1.00 75.81 89 SER A C 1
ATOM 710 O O . SER A 1 89 ? 8.444 1.776 -12.410 1.00 75.81 89 SER A O 1
ATOM 712 N N . ASP A 1 90 ? 10.381 0.929 -11.636 1.00 77.06 90 ASP A N 1
ATOM 713 C CA . ASP A 1 90 ? 11.235 1.996 -12.173 1.00 77.06 90 ASP A CA 1
ATOM 714 C C . ASP A 1 90 ? 11.008 2.197 -13.685 1.00 77.06 90 ASP A C 1
ATOM 716 O O . ASP A 1 90 ? 11.094 3.324 -14.173 1.00 77.06 90 ASP A O 1
ATOM 720 N N . PHE A 1 91 ? 10.718 1.116 -14.422 1.00 77.12 91 PHE A N 1
ATOM 721 C CA . PHE A 1 91 ? 10.454 1.156 -15.860 1.00 77.12 91 PHE A CA 1
ATOM 722 C C . PHE A 1 91 ? 9.116 1.827 -16.180 1.00 77.12 91 PHE A C 1
ATOM 724 O O . PHE A 1 91 ? 9.088 2.769 -16.975 1.00 77.12 91 PHE A O 1
ATOM 731 N N . LEU A 1 92 ? 8.022 1.396 -15.545 1.00 78.38 92 LEU A N 1
ATOM 732 C CA . LEU A 1 92 ? 6.706 2.010 -15.756 1.00 78.38 92 LEU A CA 1
ATOM 733 C C . LEU A 1 92 ? 6.693 3.466 -15.289 1.00 78.38 92 LEU A C 1
ATOM 735 O O . LEU A 1 92 ? 6.125 4.321 -15.966 1.00 78.38 92 LEU A O 1
ATOM 739 N N . ARG A 1 93 ? 7.401 3.774 -14.200 1.00 78.94 93 ARG A N 1
ATOM 740 C CA . ARG A 1 93 ? 7.576 5.145 -13.723 1.00 78.94 93 ARG A CA 1
ATOM 741 C C . ARG A 1 93 ? 8.351 5.998 -14.721 1.00 78.94 93 ARG A C 1
ATOM 743 O O . ARG A 1 93 ? 7.885 7.074 -15.072 1.00 78.94 93 ARG A O 1
ATOM 750 N N . ALA A 1 94 ? 9.490 5.524 -15.230 1.00 79.69 94 ALA A N 1
ATOM 751 C CA . ALA A 1 94 ? 10.254 6.258 -16.241 1.00 79.69 94 ALA A CA 1
ATOM 752 C C . ALA A 1 94 ? 9.429 6.490 -17.519 1.00 79.69 94 ALA A C 1
ATOM 754 O O . ALA A 1 94 ? 9.484 7.572 -18.105 1.00 79.69 94 ALA A O 1
ATOM 755 N N . MET A 1 95 ? 8.615 5.508 -17.917 1.00 78.56 95 MET A N 1
ATOM 756 C CA . MET A 1 95 ? 7.649 5.649 -19.007 1.00 78.56 95 MET A CA 1
ATOM 757 C C . MET A 1 95 ? 6.575 6.701 -18.699 1.00 78.56 95 MET A C 1
ATOM 759 O O . MET A 1 95 ? 6.267 7.514 -19.571 1.00 78.56 95 MET A O 1
ATOM 763 N N . GLN A 1 96 ? 6.026 6.723 -17.481 1.00 80.69 96 GLN A N 1
ATOM 764 C CA . GLN A 1 96 ? 4.998 7.677 -17.063 1.00 80.69 96 GLN A CA 1
ATOM 765 C C . GLN A 1 96 ? 5.543 9.106 -16.928 1.00 80.69 96 GLN A C 1
ATOM 767 O O . GLN A 1 96 ? 4.979 10.022 -17.522 1.00 80.69 96 GLN A O 1
ATOM 772 N N . ASP A 1 97 ? 6.662 9.302 -16.227 1.00 79.12 97 ASP A N 1
ATOM 773 C CA . ASP A 1 97 ? 7.325 10.605 -16.073 1.00 79.12 97 ASP A CA 1
ATOM 774 C C . ASP A 1 97 ? 7.657 11.198 -17.451 1.00 79.12 97 ASP A C 1
ATOM 776 O O . ASP A 1 97 ? 7.477 12.396 -17.715 1.00 79.12 97 ASP A O 1
ATOM 780 N N . ARG A 1 98 ? 8.103 10.338 -18.377 1.00 77.19 98 ARG A N 1
ATOM 781 C CA . ARG A 1 98 ? 8.361 10.730 -19.759 1.00 77.19 98 ARG A CA 1
ATOM 782 C C . ARG A 1 98 ? 7.074 11.032 -20.517 1.00 77.19 98 ARG A C 1
ATOM 784 O O . ARG A 1 98 ? 7.033 12.018 -21.245 1.00 77.19 98 ARG A O 1
ATOM 791 N N . TRP A 1 99 ? 6.020 10.240 -20.335 1.00 75.56 99 TRP A N 1
ATOM 792 C CA . TRP A 1 99 ? 4.714 10.492 -20.942 1.00 75.56 99 TRP A CA 1
ATOM 793 C C . TRP A 1 99 ? 4.135 11.847 -20.521 1.00 75.56 99 TRP A C 1
ATOM 795 O O . TRP A 1 99 ? 3.697 12.606 -21.386 1.00 75.56 99 TRP A O 1
ATOM 805 N N . GLU A 1 100 ? 4.196 12.188 -19.234 1.00 77.00 100 GLU A N 1
ATOM 806 C CA . GLU A 1 100 ? 3.753 13.480 -18.700 1.00 77.00 100 GLU A CA 1
ATOM 807 C C . GLU A 1 100 ? 4.598 14.641 -19.247 1.00 77.00 100 GLU A C 1
ATOM 809 O O . GLU A 1 100 ? 4.056 15.665 -19.676 1.00 77.00 100 GLU A O 1
ATOM 814 N N . SER A 1 101 ? 5.919 14.458 -19.318 1.00 73.50 101 SER A N 1
ATOM 815 C CA . SER A 1 101 ? 6.843 15.445 -19.894 1.00 73.50 101 SER A CA 1
ATOM 816 C C . SER A 1 101 ? 6.589 15.671 -21.391 1.00 73.50 101 SER A C 1
ATOM 818 O O . SER A 1 101 ? 6.569 16.809 -21.867 1.00 73.50 101 SER A O 1
ATOM 820 N N . ASP A 1 102 ? 6.339 14.595 -22.137 1.00 73.62 102 ASP A N 1
ATOM 821 C CA . ASP A 1 102 ? 6.183 14.612 -23.591 1.00 73.62 102 ASP A CA 1
ATOM 822 C C . ASP A 1 102 ? 4.776 15.022 -24.040 1.00 73.62 102 ASP A C 1
ATOM 824 O O . ASP A 1 102 ? 4.626 15.579 -25.133 1.00 73.62 102 ASP A O 1
ATOM 828 N N . ARG A 1 103 ? 3.747 14.825 -23.198 1.00 68.94 103 ARG A N 1
ATOM 829 C CA . ARG A 1 103 ? 2.388 15.356 -23.416 1.00 68.94 103 ARG A CA 1
ATOM 830 C C . ARG A 1 103 ? 2.410 16.870 -23.629 1.00 68.94 103 ARG A C 1
ATOM 832 O O . ARG A 1 103 ? 1.631 17.388 -24.424 1.00 68.94 103 ARG A O 1
ATOM 839 N N . ASN A 1 104 ? 3.351 17.561 -22.989 1.00 67.56 104 ASN A N 1
ATOM 840 C CA . ASN A 1 104 ? 3.526 19.007 -23.109 1.00 67.56 104 ASN A CA 1
ATOM 841 C C . ASN A 1 104 ? 4.387 19.427 -24.320 1.00 67.56 104 ASN A C 1
ATOM 843 O O . ASN A 1 104 ? 4.443 20.614 -24.649 1.00 67.56 104 ASN A O 1
ATOM 847 N N . LEU A 1 105 ? 5.058 18.481 -24.991 1.00 70.25 105 LEU A N 1
ATOM 848 C CA . LEU A 1 105 ? 6.097 18.757 -25.994 1.00 70.25 105 LEU A CA 1
ATOM 849 C C . LEU A 1 105 ? 5.819 18.167 -27.390 1.00 70.25 105 LEU A C 1
ATOM 851 O O . LEU A 1 105 ? 6.446 18.610 -28.349 1.00 70.25 105 LEU A O 1
ATOM 855 N N . GLY A 1 106 ? 4.854 17.251 -27.537 1.00 68.62 106 GLY A N 1
ATOM 856 C CA . GLY A 1 106 ? 4.389 16.760 -28.844 1.00 68.62 106 GLY A CA 1
ATOM 857 C C . GLY A 1 106 ? 5.251 15.666 -29.489 1.00 68.62 106 GLY A C 1
ATOM 858 O O . GLY A 1 106 ? 5.224 15.523 -30.707 1.00 68.62 106 GLY A O 1
ATOM 859 N N . PHE A 1 107 ? 6.013 14.899 -28.704 1.00 63.94 107 PHE A N 1
ATOM 860 C CA . PHE A 1 107 ? 6.862 13.805 -29.207 1.00 63.94 107 PHE A CA 1
ATOM 861 C C . PHE A 1 107 ? 6.065 12.646 -29.832 1.00 63.94 107 PHE A C 1
ATOM 863 O O . PHE A 1 107 ? 4.940 12.369 -29.413 1.00 63.94 107 PHE A O 1
ATOM 870 N N . SER A 1 108 ? 6.666 11.898 -30.764 1.00 67.00 108 SER A N 1
ATOM 871 C CA . SER A 1 108 ? 6.102 10.639 -31.286 1.00 67.00 108 SER A CA 1
ATOM 872 C C . SER A 1 108 ? 6.323 9.476 -30.300 1.00 67.00 108 SER A C 1
ATOM 874 O O . SER A 1 108 ? 7.217 9.555 -29.468 1.00 67.00 108 SER A O 1
ATOM 876 N N . ARG A 1 109 ? 5.512 8.400 -30.332 1.00 63.91 109 ARG A N 1
ATOM 877 C CA . ARG A 1 109 ? 5.583 7.275 -29.359 1.00 63.91 109 ARG A CA 1
ATOM 878 C C . ARG A 1 109 ? 6.922 6.517 -29.391 1.00 63.91 109 ARG A C 1
ATOM 880 O O . ARG A 1 109 ? 7.387 6.103 -28.333 1.00 63.91 109 ARG A O 1
ATOM 887 N N . GLY A 1 110 ? 7.520 6.339 -30.573 1.00 63.44 110 GLY A N 1
ATOM 888 C CA . GLY A 1 110 ? 8.748 5.550 -30.762 1.00 63.44 110 GLY A CA 1
ATOM 889 C C . GLY A 1 110 ? 9.983 6.192 -30.128 1.00 63.44 110 GLY A C 1
ATOM 890 O O . GLY A 1 110 ? 10.708 5.535 -29.390 1.00 63.44 110 GLY A O 1
ATOM 891 N N . GLU A 1 111 ? 10.152 7.503 -30.305 1.00 71.19 111 GLU A N 1
ATOM 892 C CA . GLU A 1 111 ? 11.283 8.261 -29.747 1.00 71.19 111 GLU A CA 1
ATOM 893 C C . GLU A 1 111 ? 11.312 8.237 -28.207 1.00 71.19 111 GLU A C 1
ATOM 895 O O . GLU A 1 111 ? 12.371 8.378 -27.599 1.00 71.19 111 GLU A O 1
ATOM 900 N N . ARG A 1 112 ? 10.159 8.029 -27.555 1.00 73.19 112 ARG A N 1
ATOM 901 C CA . ARG A 1 112 ? 10.057 8.017 -26.083 1.00 73.19 112 ARG A CA 1
ATOM 902 C C . ARG A 1 112 ? 10.646 6.753 -25.480 1.00 73.19 112 ARG A C 1
ATOM 904 O O . ARG A 1 112 ? 11.324 6.830 -24.459 1.00 73.19 112 ARG A O 1
ATOM 911 N N . ILE A 1 113 ? 10.384 5.607 -26.107 1.00 76.75 113 ILE A N 1
ATOM 912 C CA . ILE A 1 113 ? 10.848 4.308 -25.610 1.00 76.75 113 ILE A CA 1
ATOM 913 C C . ILE A 1 113 ? 12.375 4.271 -25.647 1.00 76.75 113 ILE A C 1
ATOM 915 O O . ILE A 1 113 ? 12.993 3.923 -24.646 1.00 76.75 113 ILE A O 1
ATOM 919 N N . ASP A 1 114 ? 12.989 4.734 -26.736 1.00 76.44 114 ASP A N 1
ATOM 920 C CA . ASP A 1 114 ? 14.449 4.788 -26.855 1.00 76.44 114 ASP A CA 1
ATOM 921 C C . ASP A 1 114 ? 15.091 5.667 -25.777 1.00 76.44 114 ASP A C 1
ATOM 923 O O . ASP A 1 114 ? 16.106 5.287 -25.193 1.00 76.44 114 ASP A O 1
ATOM 927 N N . VAL A 1 115 ? 14.497 6.825 -25.475 1.00 78.19 115 VAL A N 1
ATOM 928 C CA . VAL A 1 115 ? 14.992 7.725 -24.421 1.00 78.19 115 VAL A CA 1
ATOM 929 C C . VAL A 1 115 ? 14.899 7.070 -23.043 1.00 78.19 115 VAL A C 1
ATOM 931 O O . VAL A 1 115 ? 15.856 7.137 -22.270 1.00 78.19 115 VAL A O 1
ATOM 934 N N . VAL A 1 116 ? 13.782 6.405 -22.739 1.00 79.75 116 VAL A N 1
ATOM 935 C CA . VAL A 1 116 ? 13.604 5.687 -21.468 1.00 79.75 116 VAL A CA 1
ATOM 936 C C . VAL A 1 116 ? 14.598 4.531 -21.353 1.00 79.75 116 VAL A C 1
ATOM 938 O O . VAL A 1 116 ? 15.248 4.381 -20.320 1.00 79.75 116 VAL A O 1
ATOM 941 N N . LEU A 1 117 ? 14.781 3.747 -22.417 1.00 80.62 117 LEU A N 1
ATOM 942 C CA . LEU A 1 117 ? 15.723 2.628 -22.425 1.00 80.62 117 LEU A CA 1
ATOM 943 C C . LEU A 1 117 ? 17.171 3.087 -22.262 1.00 80.62 117 LEU A C 1
ATOM 945 O O . LEU A 1 117 ? 17.918 2.455 -21.514 1.00 80.62 117 LEU A O 1
ATOM 949 N N . ARG A 1 118 ? 17.562 4.200 -22.896 1.00 81.56 118 ARG A N 1
ATOM 950 C CA . ARG A 1 118 ? 18.887 4.805 -22.687 1.00 81.56 118 ARG A CA 1
ATOM 951 C C . ARG A 1 118 ? 19.071 5.219 -21.234 1.00 81.56 118 ARG A C 1
ATOM 953 O O . ARG A 1 118 ? 20.031 4.780 -20.614 1.00 81.56 118 ARG A O 1
ATOM 960 N N . ALA A 1 119 ? 18.124 5.964 -20.664 1.00 81.06 119 ALA A N 1
ATOM 961 C CA . ALA A 1 119 ? 18.206 6.416 -19.274 1.00 81.06 119 ALA A CA 1
ATOM 962 C C . ALA A 1 119 ? 18.302 5.241 -18.280 1.00 81.06 119 ALA A C 1
ATOM 964 O O . ALA A 1 119 ? 19.090 5.273 -17.334 1.00 81.06 119 ALA A O 1
ATOM 965 N N . MET A 1 120 ? 17.544 4.166 -18.510 1.00 80.25 120 MET A N 1
ATOM 966 C CA . MET A 1 120 ? 17.592 2.966 -17.668 1.00 80.25 120 MET A CA 1
ATOM 967 C C . MET A 1 120 ? 18.911 2.204 -17.827 1.00 80.25 120 MET A C 1
ATOM 969 O O . MET A 1 120 ? 19.470 1.720 -16.839 1.00 80.25 120 MET A O 1
ATOM 973 N N . ARG A 1 121 ? 19.453 2.132 -19.049 1.00 82.06 121 ARG A N 1
ATOM 974 C CA . ARG A 1 121 ? 20.761 1.519 -19.296 1.00 82.06 121 ARG A CA 1
ATOM 975 C C . ARG A 1 121 ? 21.893 2.325 -18.667 1.00 82.06 121 ARG A C 1
ATOM 977 O O . ARG A 1 121 ? 22.789 1.729 -18.078 1.00 82.06 121 ARG A O 1
ATOM 984 N N . GLU A 1 122 ? 21.829 3.651 -18.730 1.00 82.44 122 GLU A N 1
ATOM 985 C CA . GLU A 1 122 ? 22.757 4.550 -18.038 1.00 82.44 122 GLU A CA 1
ATOM 986 C C . GLU A 1 122 ? 22.696 4.352 -16.526 1.00 82.44 122 GLU A C 1
ATOM 988 O O . GLU A 1 122 ? 23.739 4.185 -15.899 1.00 82.44 122 GLU A O 1
ATOM 993 N N . LYS A 1 123 ? 21.491 4.280 -15.942 1.00 80.50 123 LYS A N 1
ATOM 994 C CA . LYS A 1 123 ? 21.303 4.003 -14.509 1.00 80.50 123 LYS A CA 1
ATOM 995 C C . LYS A 1 123 ? 21.916 2.658 -14.109 1.00 80.50 123 LYS A C 1
ATOM 997 O O . LYS A 1 123 ? 22.611 2.581 -13.098 1.00 80.50 123 LYS A O 1
ATOM 1002 N N . LYS A 1 124 ? 21.707 1.608 -14.911 1.00 79.56 124 LYS A N 1
ATOM 1003 C CA . LYS A 1 124 ? 22.303 0.282 -14.680 1.00 79.56 124 LYS A CA 1
ATOM 1004 C C . LYS A 1 124 ? 23.831 0.321 -14.783 1.00 79.56 124 LYS A C 1
ATOM 1006 O O . LYS A 1 124 ? 24.514 -0.164 -13.887 1.00 79.56 124 LYS A O 1
ATOM 1011 N N . ALA A 1 125 ? 24.368 0.958 -15.822 1.00 79.56 125 ALA A N 1
ATOM 1012 C CA . ALA A 1 125 ? 25.809 1.116 -16.006 1.00 79.56 125 ALA A CA 1
ATOM 1013 C C . ALA A 1 125 ? 26.452 1.954 -14.885 1.00 79.56 125 ALA A C 1
ATOM 1015 O O . ALA A 1 125 ? 27.576 1.672 -14.479 1.00 79.56 125 ALA A O 1
ATOM 1016 N N . ALA A 1 126 ? 25.750 2.963 -14.362 1.00 76.94 126 ALA A N 1
ATOM 1017 C CA . ALA A 1 126 ? 26.190 3.743 -13.209 1.00 76.94 126 ALA A CA 1
ATOM 1018 C C . ALA A 1 126 ? 26.240 2.886 -11.933 1.00 76.94 126 ALA A C 1
ATOM 1020 O O . ALA A 1 126 ? 27.259 2.886 -11.247 1.00 76.94 126 ALA A O 1
ATOM 1021 N N . ALA A 1 127 ? 25.207 2.077 -11.673 1.00 76.81 127 ALA A N 1
ATOM 1022 C CA . ALA A 1 127 ? 25.186 1.156 -10.534 1.00 76.81 127 ALA A CA 1
ATOM 1023 C C . ALA A 1 127 ? 26.318 0.107 -10.593 1.00 76.81 127 ALA A C 1
ATOM 1025 O O . ALA A 1 127 ? 26.917 -0.221 -9.571 1.00 76.81 127 ALA A O 1
ATOM 1026 N N . GLU A 1 128 ? 26.664 -0.387 -11.788 1.00 76.94 128 GLU A N 1
ATOM 1027 C CA . GLU A 1 128 ? 27.803 -1.296 -11.996 1.00 76.94 128 GLU A CA 1
ATOM 1028 C C . GLU A 1 128 ? 29.165 -0.609 -11.772 1.00 76.94 128 GLU A C 1
ATOM 1030 O O . GLU A 1 128 ? 30.130 -1.254 -11.347 1.00 76.94 128 GLU A O 1
ATOM 1035 N N . ARG A 1 129 ? 29.258 0.703 -12.035 1.00 71.75 129 ARG A N 1
ATOM 1036 C CA . ARG A 1 129 ? 30.471 1.508 -11.812 1.00 71.75 129 ARG A CA 1
ATOM 1037 C C . ARG A 1 129 ? 30.663 1.881 -10.344 1.00 71.75 129 ARG A C 1
ATOM 1039 O O . ARG A 1 129 ? 31.799 1.854 -9.883 1.00 71.75 129 ARG A O 1
ATOM 1046 N N . ASP A 1 130 ? 29.597 2.152 -9.595 1.00 62.28 130 ASP A N 1
ATOM 1047 C CA . ASP A 1 130 ? 29.687 2.530 -8.175 1.00 62.28 130 ASP A CA 1
ATOM 1048 C C . ASP A 1 130 ? 30.278 1.419 -7.281 1.00 62.28 130 ASP A C 1
ATOM 1050 O O . ASP A 1 130 ? 30.882 1.707 -6.246 1.00 62.28 130 ASP A O 1
ATOM 1054 N N . GLY A 1 131 ? 30.219 0.151 -7.709 1.00 58.91 131 GLY A N 1
ATOM 1055 C CA . GLY A 1 131 ? 30.903 -0.968 -7.044 1.00 58.91 131 GLY A CA 1
ATOM 1056 C C . GLY A 1 131 ? 32.427 -1.005 -7.244 1.00 58.91 131 GLY A C 1
ATOM 1057 O O . GLY A 1 131 ? 33.134 -1.705 -6.519 1.00 58.91 131 GLY A O 1
ATOM 1058 N N . LYS A 1 132 ? 32.968 -0.245 -8.204 1.00 58.75 132 LYS A N 1
ATOM 1059 C CA . LYS A 1 132 ? 34.403 -0.160 -8.501 1.00 58.75 132 LYS A CA 1
ATOM 1060 C C . LYS A 1 132 ? 34.829 1.299 -8.402 1.00 58.75 132 LYS A C 1
ATOM 1062 O O . LYS A 1 132 ? 34.669 2.054 -9.352 1.00 58.75 132 LYS A O 1
ATOM 1067 N N . ARG A 1 133 ? 35.416 1.695 -7.261 1.00 54.09 133 ARG A N 1
ATOM 1068 C CA . ARG A 1 133 ? 36.050 3.015 -7.049 1.00 54.09 133 ARG A CA 1
ATOM 1069 C C . ARG A 1 133 ? 37.099 3.298 -8.137 1.00 54.09 133 ARG A C 1
ATOM 1071 O O . ARG A 1 133 ? 38.287 3.082 -7.930 1.00 54.09 133 ARG A O 1
ATOM 1078 N N . SER A 1 134 ? 36.675 3.808 -9.285 1.00 50.47 134 SER A N 1
ATOM 1079 C CA . SER A 1 134 ? 37.550 4.314 -10.333 1.00 50.47 134 SER A CA 1
ATOM 1080 C C . SER A 1 134 ? 37.161 5.755 -10.614 1.00 50.47 134 SER A C 1
ATOM 1082 O O . SER A 1 134 ? 36.117 6.052 -11.189 1.00 50.47 134 SER A O 1
ATOM 1084 N N . ARG A 1 135 ? 38.022 6.668 -10.160 1.00 53.62 135 ARG A N 1
ATOM 1085 C CA . ARG A 1 135 ? 37.890 8.132 -10.244 1.00 53.62 135 ARG A CA 1
ATOM 1086 C C . ARG A 1 135 ? 38.044 8.698 -11.666 1.00 53.62 135 ARG A C 1
ATOM 1088 O O . ARG A 1 135 ? 38.184 9.905 -11.824 1.00 53.62 135 ARG A O 1
ATOM 1095 N N . GLN A 1 136 ? 38.009 7.868 -12.701 1.00 54.91 136 GLN A N 1
ATOM 1096 C CA . GLN A 1 136 ? 38.200 8.291 -14.086 1.00 54.91 136 GLN A CA 1
ATOM 1097 C C . GLN A 1 136 ? 37.174 7.621 -14.995 1.00 54.91 136 GLN A C 1
ATOM 1099 O O . GLN A 1 136 ? 37.426 6.568 -15.563 1.00 54.91 136 GLN A O 1
ATOM 1104 N N . SER A 1 137 ? 36.004 8.238 -15.148 1.00 50.22 137 SER A N 1
ATOM 1105 C CA . SER A 1 137 ? 35.252 8.171 -16.409 1.00 50.22 137 SER A CA 1
ATOM 1106 C C . SER A 1 137 ? 34.138 9.222 -16.436 1.00 50.22 137 SER A C 1
ATOM 1108 O O . SER A 1 137 ? 32.955 8.918 -16.331 1.00 50.22 137 SER A O 1
ATOM 1110 N N . GLN A 1 138 ? 34.502 10.479 -16.707 1.00 51.91 138 GLN A N 1
ATOM 1111 C CA . GLN A 1 138 ? 33.625 11.370 -17.486 1.00 51.91 138 GLN A CA 1
ATOM 1112 C C . GLN A 1 138 ? 33.621 10.907 -18.953 1.00 51.91 138 GLN A C 1
ATOM 1114 O O . GLN A 1 138 ? 33.951 11.647 -19.875 1.00 51.91 138 GLN A O 1
ATOM 1119 N N . GLN A 1 139 ? 33.337 9.625 -19.169 1.00 50.34 139 GLN A N 1
ATOM 1120 C CA . GLN A 1 139 ? 33.326 9.033 -20.490 1.00 50.34 139 GLN A CA 1
ATOM 1121 C C . GLN A 1 139 ? 31.926 9.253 -21.044 1.00 50.34 139 GLN A C 1
ATOM 1123 O O . GLN A 1 139 ? 30.976 8.615 -20.595 1.00 50.34 139 GLN A O 1
ATOM 1128 N N . THR A 1 140 ? 31.849 10.274 -21.904 1.00 51.81 140 THR A N 1
ATOM 1129 C CA . THR A 1 140 ? 30.983 10.414 -23.083 1.00 51.81 140 THR A CA 1
ATOM 1130 C C . THR A 1 140 ? 29.727 9.556 -23.057 1.00 51.81 140 THR A C 1
ATOM 1132 O O . THR A 1 140 ? 29.847 8.333 -23.067 1.00 51.81 140 THR A O 1
ATOM 1135 N N . VAL A 1 141 ? 28.558 10.207 -23.110 1.00 57.53 141 VAL A N 1
ATOM 1136 C CA . VAL A 1 141 ? 27.266 9.612 -23.492 1.00 57.53 141 VAL A CA 1
ATOM 1137 C C . VAL A 1 141 ? 27.527 8.638 -24.639 1.00 57.53 141 VAL A C 1
ATOM 1139 O O . VAL A 1 141 ? 27.743 9.051 -25.775 1.00 57.53 141 VAL A O 1
ATOM 1142 N N . SER A 1 142 ? 27.676 7.357 -24.316 1.00 61.59 142 SER A N 1
ATOM 1143 C CA . SER A 1 142 ? 27.990 6.347 -25.307 1.00 61.59 142 SER A CA 1
ATOM 1144 C C . SER A 1 142 ? 26.679 6.088 -26.005 1.00 61.59 142 SER A C 1
ATOM 1146 O O . SER A 1 142 ? 25.728 5.670 -25.342 1.00 61.59 142 SER A O 1
ATOM 1148 N N . ASP A 1 143 ? 26.613 6.370 -27.301 1.00 74.56 143 ASP A N 1
ATOM 1149 C CA . ASP A 1 143 ? 25.460 6.004 -28.107 1.00 74.56 143 ASP A CA 1
ATOM 1150 C C . ASP A 1 143 ? 25.225 4.499 -27.938 1.00 74.56 143 ASP A C 1
ATOM 1152 O O . ASP A 1 143 ? 25.983 3.664 -28.437 1.00 74.56 143 ASP A O 1
ATOM 1156 N N . PHE A 1 144 ? 24.216 4.142 -27.140 1.00 79.31 144 PHE A N 1
ATOM 1157 C CA . PHE A 1 144 ? 23.868 2.748 -26.930 1.00 79.31 144 PHE A CA 1
ATOM 1158 C C . PHE A 1 144 ? 23.380 2.190 -28.255 1.00 79.31 144 PHE A C 1
ATOM 1160 O O . PHE A 1 144 ? 22.491 2.749 -28.901 1.00 79.31 144 PHE A O 1
ATOM 1167 N N . THR A 1 145 ? 23.962 1.066 -28.657 1.00 85.12 145 THR A N 1
ATOM 1168 C CA . THR A 1 145 ? 23.503 0.371 -29.858 1.00 85.12 145 THR A CA 1
ATOM 1169 C C . THR A 1 145 ? 22.065 -0.108 -29.655 1.00 85.12 145 THR A C 1
ATOM 1171 O O . THR A 1 145 ? 21.669 -0.466 -28.543 1.00 85.12 145 THR A O 1
ATOM 1174 N N . GLY A 1 146 ? 21.274 -0.168 -30.732 1.00 82.69 146 GLY A N 1
ATOM 1175 C CA . GLY A 1 146 ? 19.887 -0.648 -30.658 1.00 82.69 146 GLY A CA 1
ATOM 1176 C C . GLY A 1 146 ? 19.769 -2.041 -30.023 1.00 82.69 146 GLY A C 1
ATOM 1177 O O . GLY A 1 146 ? 18.839 -2.297 -29.264 1.00 82.69 146 GLY A O 1
ATOM 1178 N N . LEU A 1 147 ? 20.766 -2.910 -30.232 1.00 86.00 147 LEU A N 1
ATOM 1179 C CA . LEU A 1 147 ? 20.849 -4.224 -29.585 1.00 86.00 147 LEU A CA 1
ATOM 1180 C C . LEU A 1 147 ? 20.985 -4.131 -28.057 1.00 86.00 147 LEU A C 1
ATOM 1182 O O . LEU A 1 147 ? 20.318 -4.874 -27.342 1.00 86.00 147 LEU A O 1
ATOM 1186 N N . GLN A 1 148 ? 21.797 -3.204 -27.539 1.00 83.81 148 GLN A N 1
ATOM 1187 C CA . GLN A 1 148 ? 21.939 -2.991 -26.092 1.00 83.81 148 GLN A CA 1
ATOM 1188 C C . GLN A 1 148 ? 20.648 -2.453 -25.468 1.00 83.81 148 GLN A C 1
ATOM 1190 O O . GLN A 1 148 ? 20.288 -2.854 -24.358 1.00 83.81 148 GLN A O 1
ATOM 1195 N N . LEU A 1 149 ? 19.936 -1.571 -26.176 1.00 84.69 149 LEU A N 1
ATOM 1196 C CA . LEU A 1 149 ? 18.632 -1.072 -25.734 1.00 84.69 149 LEU A CA 1
ATOM 1197 C C . LEU A 1 149 ? 17.590 -2.190 -25.721 1.00 84.69 149 LEU A C 1
ATOM 1199 O O . LEU A 1 149 ? 16.889 -2.344 -24.724 1.00 84.69 149 LEU A O 1
ATOM 1203 N N . LEU A 1 150 ? 17.549 -3.022 -26.764 1.00 86.44 150 LEU A N 1
ATOM 1204 C CA . LEU A 1 150 ? 16.644 -4.168 -26.843 1.00 86.44 150 LEU A CA 1
ATOM 1205 C C . LEU A 1 150 ? 16.930 -5.204 -25.750 1.00 86.44 150 LEU A C 1
ATOM 1207 O O . LEU A 1 150 ? 16.003 -5.719 -25.130 1.00 86.44 150 LEU A O 1
ATOM 1211 N N . GLN A 1 151 ? 18.204 -5.483 -25.470 1.00 87.06 151 GLN A N 1
ATOM 1212 C CA . GLN A 1 151 ? 18.584 -6.372 -24.376 1.00 87.06 151 GLN A CA 1
ATOM 1213 C C . GLN A 1 151 ? 18.145 -5.803 -23.022 1.00 87.06 151 GLN A C 1
ATOM 1215 O O . GLN A 1 151 ? 17.583 -6.524 -22.204 1.00 87.06 151 GLN A O 1
ATOM 1220 N N . THR A 1 152 ? 18.346 -4.502 -22.806 1.00 84.88 152 THR A N 1
ATOM 1221 C CA . THR A 1 152 ? 17.913 -3.827 -21.574 1.00 84.88 152 THR A CA 1
ATOM 1222 C C . THR A 1 152 ? 16.395 -3.856 -21.437 1.00 84.88 152 THR A C 1
ATOM 1224 O O . THR A 1 152 ? 15.887 -4.138 -20.358 1.00 84.88 152 THR A O 1
ATOM 1227 N N . TYR A 1 153 ? 15.663 -3.632 -22.530 1.00 85.81 153 TYR A N 1
ATOM 1228 C CA . TYR A 1 153 ? 14.212 -3.773 -22.556 1.00 85.81 153 TYR A CA 1
ATOM 1229 C C . TYR A 1 153 ? 13.784 -5.189 -22.173 1.00 85.81 153 TYR A C 1
ATOM 1231 O O . TYR A 1 153 ? 12.967 -5.342 -21.274 1.00 85.81 153 TYR A O 1
ATOM 1239 N N . LYS A 1 154 ? 14.376 -6.221 -22.789 1.00 88.50 154 LYS A N 1
ATOM 1240 C CA . LYS A 1 154 ? 14.081 -7.623 -22.469 1.00 88.50 154 LYS A CA 1
ATOM 1241 C C . LYS A 1 154 ? 14.325 -7.926 -20.989 1.00 88.50 154 LYS A C 1
ATOM 1243 O O . LYS A 1 154 ? 13.470 -8.520 -20.346 1.00 88.50 154 LYS A O 1
ATOM 1248 N N . GLU A 1 155 ? 15.463 -7.500 -20.446 1.00 87.12 155 GLU A N 1
ATOM 1249 C CA . GLU A 1 155 ? 15.800 -7.689 -19.029 1.00 87.12 155 GLU A CA 1
ATOM 1250 C C . GLU A 1 155 ? 14.793 -6.993 -18.101 1.00 87.12 155 GLU A C 1
ATOM 1252 O O . GLU A 1 155 ? 14.368 -7.586 -17.115 1.00 87.12 155 GLU A O 1
ATOM 1257 N N . LEU A 1 156 ? 14.383 -5.761 -18.422 1.00 83.62 156 LEU A N 1
ATOM 1258 C CA . LEU A 1 156 ? 13.403 -5.013 -17.631 1.00 83.62 156 LEU A CA 1
ATOM 1259 C C . LEU A 1 156 ? 12.004 -5.625 -17.725 1.00 83.62 156 LEU A C 1
ATOM 1261 O O . LEU A 1 156 ? 11.338 -5.752 -16.705 1.00 83.62 156 LEU A O 1
ATOM 1265 N N . VAL A 1 157 ? 11.564 -6.025 -18.918 1.00 85.06 157 VAL A N 1
ATOM 1266 C CA . VAL A 1 157 ? 10.260 -6.675 -19.102 1.00 85.06 157 VAL A CA 1
ATOM 1267 C C . VAL A 1 157 ? 10.200 -7.972 -18.311 1.00 85.06 157 VAL A C 1
ATOM 1269 O O . VAL A 1 157 ? 9.230 -8.169 -17.598 1.00 85.06 157 VAL A O 1
ATOM 1272 N N . VAL A 1 158 ? 11.243 -8.805 -18.361 1.00 87.00 158 VAL A N 1
ATOM 1273 C CA . VAL A 1 158 ? 11.305 -10.038 -17.559 1.00 87.00 158 VAL A CA 1
ATOM 1274 C C . VAL A 1 158 ? 11.327 -9.720 -16.059 1.00 87.00 158 VAL A C 1
ATOM 1276 O O . VAL A 1 158 ? 10.632 -10.366 -15.283 1.00 87.00 158 VAL A O 1
ATOM 1279 N N . ALA A 1 159 ? 12.080 -8.701 -15.632 1.00 84.06 159 ALA A N 1
ATOM 1280 C CA . ALA A 1 159 ? 12.163 -8.323 -14.220 1.00 84.06 159 ALA A CA 1
ATOM 1281 C C . ALA A 1 159 ? 10.843 -7.772 -13.650 1.00 84.06 159 ALA A C 1
ATOM 1283 O O . ALA A 1 159 ? 10.565 -7.972 -12.470 1.00 84.06 159 ALA A O 1
ATOM 1284 N N . TYR A 1 160 ? 10.047 -7.082 -14.470 1.00 85.06 160 TYR A N 1
ATOM 1285 C CA . TYR A 1 160 ? 8.777 -6.465 -14.072 1.00 85.06 160 TYR A CA 1
ATOM 1286 C C . TYR A 1 160 ? 7.549 -7.211 -14.602 1.00 85.06 160 TYR A C 1
ATOM 1288 O O . TYR A 1 160 ? 6.441 -6.697 -14.488 1.00 85.06 160 TYR A O 1
ATOM 1296 N N . GLU A 1 161 ? 7.715 -8.408 -15.167 1.00 88.06 161 GLU A N 1
ATOM 1297 C CA . GLU A 1 161 ? 6.636 -9.145 -15.834 1.00 88.06 161 GLU A CA 1
ATOM 1298 C C . GLU A 1 161 ? 5.455 -9.388 -14.893 1.00 88.06 161 GLU A C 1
ATOM 1300 O O . GLU A 1 161 ? 4.311 -9.099 -15.236 1.00 88.06 161 GLU A O 1
ATOM 1305 N N . LEU A 1 162 ? 5.747 -9.825 -13.667 1.00 88.44 162 LEU A N 1
ATOM 1306 C CA . LEU A 1 162 ? 4.729 -10.053 -12.646 1.00 88.44 162 LEU A CA 1
ATOM 1307 C C . LEU A 1 162 ? 3.985 -8.761 -12.282 1.00 88.44 162 LEU A C 1
ATOM 1309 O O . LEU A 1 162 ? 2.773 -8.780 -12.117 1.00 88.44 162 LEU A O 1
ATOM 1313 N N . GLU A 1 163 ? 4.692 -7.631 -12.194 1.00 88.19 163 GLU A N 1
ATOM 1314 C CA . GLU A 1 163 ? 4.077 -6.343 -11.861 1.00 88.19 163 GLU A CA 1
ATOM 1315 C C . GLU A 1 163 ? 3.211 -5.792 -12.995 1.00 88.19 163 GLU A C 1
ATOM 1317 O O . GLU A 1 163 ? 2.183 -5.167 -12.734 1.00 88.19 163 GLU A O 1
ATOM 1322 N N . ILE A 1 164 ? 3.614 -6.049 -14.242 1.00 87.50 164 ILE A N 1
ATOM 1323 C CA . ILE A 1 164 ? 2.867 -5.683 -15.448 1.00 87.50 164 ILE A CA 1
ATOM 1324 C C . ILE A 1 164 ? 1.595 -6.530 -15.574 1.00 87.50 164 ILE A C 1
ATOM 1326 O O . ILE A 1 164 ? 0.552 -5.993 -15.940 1.00 87.50 164 ILE A O 1
ATOM 1330 N N . ASN A 1 165 ? 1.677 -7.825 -15.262 1.00 91.81 165 ASN A N 1
ATOM 1331 C CA . ASN A 1 165 ? 0.553 -8.760 -15.361 1.00 91.81 165 ASN A CA 1
ATOM 1332 C C . ASN A 1 165 ? -0.378 -8.727 -14.138 1.00 91.81 165 ASN A C 1
ATOM 1334 O O . ASN A 1 165 ? -1.464 -9.304 -14.175 1.00 91.81 165 ASN A O 1
ATOM 1338 N N . PHE A 1 166 ? 0.025 -8.077 -13.046 1.00 92.75 166 PHE A N 1
ATOM 1339 C CA . PHE A 1 166 ? -0.823 -7.922 -11.871 1.00 92.75 166 PHE A CA 1
ATOM 1340 C C . PHE A 1 166 ? -2.011 -7.001 -12.174 1.00 92.75 166 PHE A C 1
ATOM 1342 O O . PHE A 1 166 ? -1.841 -5.857 -12.598 1.00 92.75 166 PHE A O 1
ATOM 1349 N N . ASP A 1 167 ? -3.232 -7.476 -11.919 1.00 93.75 167 ASP A N 1
ATOM 1350 C CA . ASP A 1 167 ? -4.449 -6.680 -12.098 1.00 93.75 167 ASP A CA 1
ATOM 1351 C C . ASP A 1 167 ? -4.624 -5.672 -10.949 1.00 93.75 167 ASP A C 1
ATOM 1353 O O . ASP A 1 167 ? -5.368 -5.880 -9.987 1.00 93.75 167 ASP A O 1
ATOM 1357 N N . HIS A 1 168 ? -3.915 -4.545 -11.057 1.00 89.50 168 HIS A N 1
ATOM 1358 C CA . HIS A 1 168 ? -3.961 -3.455 -10.075 1.00 89.50 168 HIS A CA 1
ATOM 1359 C C . HIS A 1 168 ? -5.365 -2.872 -9.914 1.00 89.50 168 HIS A C 1
ATOM 1361 O O . HIS A 1 168 ? -5.744 -2.486 -8.809 1.00 89.50 168 HIS A O 1
ATOM 1367 N N . ILE A 1 169 ? -6.144 -2.806 -10.998 1.00 90.38 169 ILE A N 1
ATOM 1368 C CA . ILE A 1 169 ? -7.487 -2.220 -10.973 1.00 90.38 169 ILE A CA 1
ATOM 1369 C C . ILE A 1 169 ? -8.424 -3.147 -10.207 1.00 90.38 169 ILE A C 1
ATOM 1371 O O . ILE A 1 169 ? -9.076 -2.688 -9.271 1.00 90.38 169 ILE A O 1
ATOM 1375 N N . GLY A 1 170 ? -8.447 -4.438 -10.552 1.00 93.75 170 GLY A N 1
ATOM 1376 C CA . GLY A 1 170 ? -9.238 -5.446 -9.850 1.00 93.75 170 GLY A CA 1
ATOM 1377 C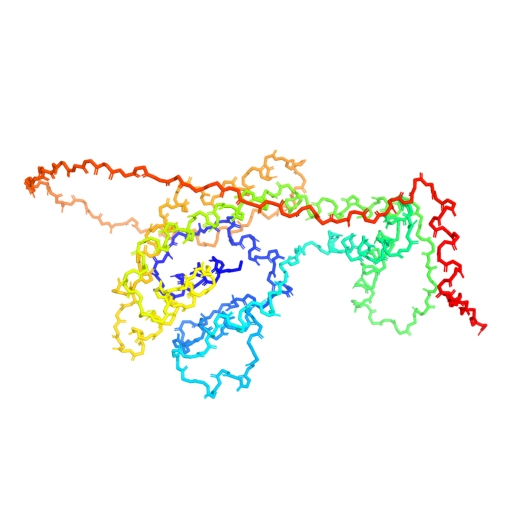 C . GLY A 1 170 ? -8.855 -5.573 -8.375 1.00 93.75 170 GLY A C 1
ATOM 1378 O O . GLY A 1 170 ? -9.719 -5.690 -7.504 1.00 93.75 170 GLY A O 1
ATOM 1379 N N . PHE A 1 171 ? -7.563 -5.479 -8.060 1.00 94.88 171 PHE A N 1
ATOM 1380 C CA . PHE A 1 171 ? -7.098 -5.466 -6.677 1.00 94.88 171 PHE A CA 1
ATOM 1381 C C . PHE A 1 171 ? -7.571 -4.219 -5.913 1.00 94.88 171 PHE A C 1
ATOM 1383 O O . PHE A 1 171 ? -8.015 -4.310 -4.763 1.00 94.88 171 PHE A O 1
ATOM 1390 N N . TRP A 1 172 ? -7.517 -3.040 -6.537 1.00 92.06 172 TRP A N 1
ATOM 1391 C CA . TRP A 1 172 ? -7.988 -1.798 -5.924 1.00 92.06 172 TRP A CA 1
ATOM 1392 C C . TRP A 1 172 ? -9.501 -1.759 -5.736 1.00 92.06 172 TRP A C 1
ATOM 1394 O O . TRP A 1 172 ? -9.948 -1.281 -4.691 1.00 92.06 172 TRP A O 1
ATOM 1404 N N . THR A 1 173 ? -10.284 -2.259 -6.695 1.00 92.75 173 T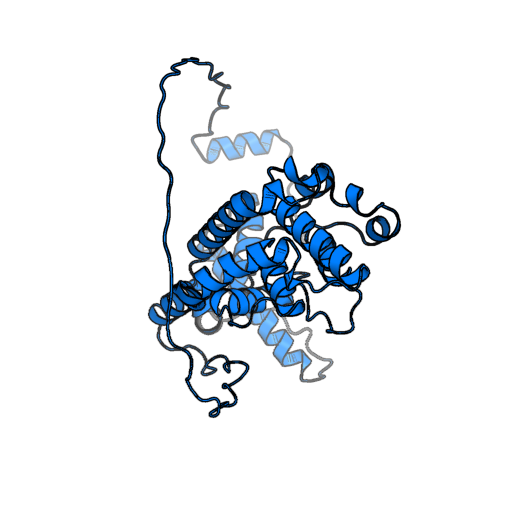HR A N 1
ATOM 1405 C CA . THR A 1 173 ? -11.743 -2.360 -6.550 1.00 92.75 173 THR A CA 1
ATOM 1406 C C . THR A 1 173 ? -12.097 -3.321 -5.423 1.00 92.75 173 THR A C 1
ATOM 1408 O O . THR A 1 173 ? -12.833 -2.928 -4.523 1.00 92.75 173 THR A O 1
ATOM 1411 N N . ALA A 1 174 ? -11.457 -4.493 -5.354 1.00 95.19 174 ALA A N 1
ATOM 1412 C CA . ALA A 1 174 ? -11.638 -5.419 -4.237 1.00 95.19 174 ALA A CA 1
ATOM 1413 C C . ALA A 1 174 ? -11.301 -4.770 -2.880 1.00 95.19 174 ALA A C 1
ATOM 1415 O O . ALA A 1 174 ? -12.049 -4.902 -1.909 1.00 95.19 174 ALA A O 1
ATOM 1416 N N . CYS A 1 175 ? -10.207 -4.002 -2.803 1.00 95.12 175 CYS A N 1
ATOM 1417 C CA . CYS A 1 175 ? -9.872 -3.222 -1.609 1.00 95.12 175 CYS A CA 1
ATOM 1418 C C . CYS A 1 175 ? -10.938 -2.173 -1.262 1.00 95.12 175 CYS A C 1
ATOM 1420 O O . CYS A 1 175 ? -11.217 -1.950 -0.081 1.00 95.12 175 CYS A O 1
ATOM 1422 N N . ALA A 1 176 ? -11.515 -1.500 -2.257 1.00 92.00 176 ALA A N 1
ATOM 1423 C CA . ALA A 1 176 ? -12.565 -0.512 -2.046 1.00 92.00 176 ALA A CA 1
ATOM 1424 C C . ALA A 1 176 ? -13.861 -1.161 -1.533 1.00 92.00 176 ALA A C 1
ATOM 1426 O O . ALA A 1 176 ? -14.431 -0.665 -0.559 1.00 92.00 176 ALA A O 1
ATOM 1427 N N . ASP A 1 177 ? -14.263 -2.290 -2.115 1.00 94.69 177 ASP A N 1
ATOM 1428 C CA . ASP A 1 177 ? -15.460 -3.047 -1.735 1.00 94.69 177 ASP A CA 1
ATOM 1429 C C . ASP A 1 177 ? -15.349 -3.599 -0.307 1.00 94.69 177 ASP A C 1
ATOM 1431 O O . ASP A 1 177 ? -16.277 -3.497 0.503 1.00 94.69 177 ASP A O 1
ATOM 1435 N N . MET A 1 178 ? -14.168 -4.103 0.060 1.00 94.94 178 MET A N 1
ATOM 1436 C CA . MET A 1 178 ? -13.887 -4.513 1.435 1.00 94.94 178 MET A CA 1
ATOM 1437 C C . MET A 1 178 ? -13.968 -3.339 2.412 1.00 94.94 178 MET A C 1
ATOM 1439 O O . MET A 1 178 ? -14.577 -3.466 3.473 1.00 94.94 178 MET A O 1
ATOM 1443 N N . LEU A 1 179 ? -13.402 -2.175 2.071 1.00 94.25 179 LEU A N 1
ATOM 1444 C CA . LEU A 1 179 ? -13.507 -0.982 2.920 1.00 94.25 179 LEU A CA 1
ATOM 1445 C C . LEU A 1 179 ? -14.954 -0.492 3.050 1.00 94.25 179 LEU A C 1
ATOM 1447 O O . LEU A 1 179 ? -15.335 -0.022 4.122 1.00 94.25 179 LEU A O 1
ATOM 1451 N N . ALA A 1 180 ? -15.768 -0.621 2.000 1.00 93.81 180 ALA A N 1
ATOM 1452 C CA . ALA A 1 180 ? -17.195 -0.325 2.059 1.00 93.81 180 ALA A CA 1
ATOM 1453 C C . ALA A 1 180 ? -17.926 -1.285 3.012 1.00 93.81 180 ALA A C 1
ATOM 1455 O O . ALA A 1 180 ? -18.682 -0.837 3.873 1.00 93.81 180 ALA A O 1
ATOM 1456 N N . THR A 1 181 ? -17.623 -2.582 2.946 1.00 95.25 181 THR A N 1
ATOM 1457 C CA . THR A 1 181 ? -18.173 -3.585 3.872 1.00 95.25 181 THR A CA 1
ATOM 1458 C C . THR A 1 181 ? -17.771 -3.280 5.318 1.00 95.25 181 THR A C 1
ATOM 1460 O O . THR A 1 181 ? -18.622 -3.192 6.204 1.00 95.25 181 THR A O 1
ATOM 1463 N N . ILE A 1 182 ? -16.485 -3.006 5.558 1.00 95.06 182 ILE A N 1
ATOM 1464 C CA . ILE A 1 182 ? -15.966 -2.621 6.879 1.00 95.06 182 ILE A CA 1
ATOM 1465 C C . ILE A 1 182 ? -16.658 -1.355 7.390 1.00 95.06 182 ILE A C 1
ATOM 1467 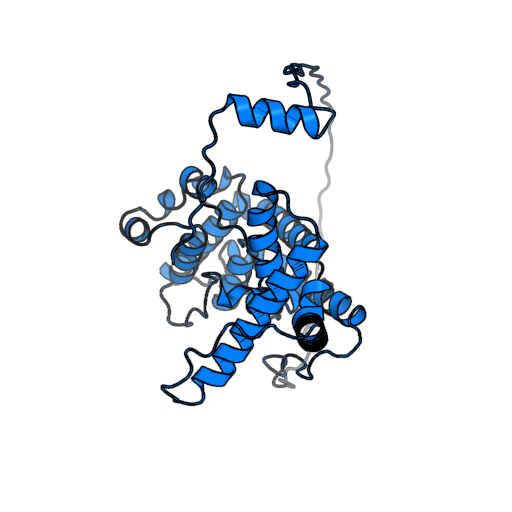O O . ILE A 1 182 ? -17.006 -1.296 8.571 1.00 95.06 182 ILE A O 1
ATOM 1471 N N . ARG A 1 183 ? -16.910 -0.364 6.521 1.00 93.62 183 ARG A N 1
ATOM 1472 C CA . ARG A 1 183 ? -17.660 0.844 6.888 1.00 93.62 183 ARG A CA 1
ATOM 1473 C C . ARG A 1 183 ? -19.016 0.470 7.464 1.00 93.62 183 ARG A C 1
ATOM 1475 O O . ARG A 1 183 ? -19.296 0.855 8.592 1.00 93.62 183 ARG A O 1
ATOM 1482 N N . THR A 1 184 ? -19.823 -0.294 6.731 1.00 93.25 184 THR A N 1
ATOM 1483 C CA . THR A 1 184 ? -21.190 -0.628 7.170 1.00 93.25 184 THR A CA 1
ATOM 1484 C C . THR A 1 184 ? -21.223 -1.316 8.538 1.00 93.25 184 THR A C 1
ATOM 1486 O O . THR A 1 184 ? -22.106 -1.036 9.343 1.00 93.25 184 THR A O 1
ATOM 1489 N N . LEU A 1 185 ? -20.216 -2.138 8.849 1.00 93.00 185 LEU A N 1
ATOM 1490 C CA . LEU A 1 185 ? -20.133 -2.887 10.106 1.00 93.00 185 LEU A CA 1
ATOM 1491 C C . LEU A 1 185 ? -19.556 -2.080 11.277 1.00 93.00 185 LEU A C 1
ATOM 1493 O O . LEU A 1 185 ? -19.919 -2.309 12.432 1.00 93.00 185 LEU A O 1
ATOM 1497 N N . CYS A 1 186 ? -18.630 -1.161 10.999 1.00 91.44 186 CYS A N 1
ATOM 1498 C CA . CYS A 1 186 ? -17.868 -0.456 12.030 1.00 91.44 186 CYS A CA 1
ATOM 1499 C C . CYS A 1 186 ? -18.367 0.969 12.290 1.00 91.44 186 CYS A C 1
ATOM 1501 O O . CYS A 1 186 ? -18.096 1.522 13.355 1.00 91.44 186 CYS A O 1
ATOM 1503 N N . GLN A 1 187 ? -19.092 1.578 11.346 1.00 88.12 187 GLN A N 1
ATOM 1504 C CA . GLN A 1 187 ? -19.439 3.000 11.390 1.00 88.12 187 GLN A CA 1
ATOM 1505 C C . GLN A 1 187 ? -20.232 3.377 12.643 1.00 88.12 187 GLN A C 1
ATOM 1507 O O . GLN A 1 187 ? -19.953 4.416 13.225 1.00 88.12 187 GLN A O 1
ATOM 1512 N N . SER A 1 188 ? -21.148 2.531 13.119 1.00 88.75 188 SER A N 1
ATOM 1513 C CA . SER A 1 188 ? -21.932 2.801 14.335 1.00 88.75 188 SER A CA 1
ATOM 1514 C C . SER A 1 188 ? -21.108 2.771 15.627 1.00 88.75 188 SER A C 1
ATOM 1516 O O . SER A 1 188 ? -21.474 3.420 16.604 1.00 88.75 188 SER A O 1
ATOM 1518 N N . SER A 1 189 ? -19.996 2.028 15.640 1.00 87.88 189 SER A N 1
ATOM 1519 C CA . SER A 1 189 ? -19.142 1.841 16.822 1.00 87.88 189 SER A CA 1
ATOM 1520 C C . SER A 1 189 ? -18.057 2.919 16.944 1.00 87.88 189 SER A C 1
ATOM 1522 O O . SER A 1 189 ? -17.475 3.093 18.010 1.00 87.88 189 SER A O 1
ATOM 1524 N N . LEU A 1 190 ? -17.792 3.666 15.867 1.00 84.88 190 LEU A N 1
ATOM 1525 C CA . LEU A 1 190 ? -16.782 4.722 15.856 1.00 84.88 190 LEU A CA 1
ATOM 1526 C C . LEU A 1 190 ? -17.271 6.003 16.553 1.00 84.88 190 LEU A C 1
ATOM 1528 O O . LEU A 1 190 ? -18.472 6.278 16.567 1.00 84.88 190 LEU A O 1
ATOM 1532 N N . PRO A 1 191 ? -16.363 6.850 17.077 1.00 81.56 191 PRO A N 1
ATOM 1533 C CA . PRO A 1 191 ? -16.726 8.156 17.626 1.00 81.56 191 PRO A CA 1
ATOM 1534 C C . PRO A 1 191 ? -17.489 9.017 16.610 1.00 81.56 191 PRO A C 1
ATOM 1536 O O . PRO A 1 191 ? -17.147 9.019 15.428 1.00 81.56 191 PRO A O 1
ATOM 1539 N N . LYS A 1 192 ? -18.468 9.817 17.069 1.00 81.88 192 LYS A N 1
ATOM 1540 C CA . LYS A 1 192 ? -19.348 10.660 16.220 1.00 81.88 192 LYS A CA 1
ATOM 1541 C C . LYS A 1 192 ? -18.604 11.474 15.152 1.00 81.88 192 LYS A C 1
ATOM 1543 O O . LYS A 1 192 ? -19.103 11.618 14.041 1.00 81.88 192 LYS A O 1
ATOM 1548 N N . ALA A 1 193 ? -17.396 11.948 15.466 1.00 76.88 193 ALA A N 1
ATOM 1549 C CA . ALA A 1 193 ? -16.534 12.680 14.536 1.00 76.88 193 ALA A CA 1
ATOM 1550 C C . ALA A 1 193 ? -16.175 11.880 13.266 1.00 76.88 193 ALA A C 1
ATOM 1552 O O . ALA A 1 193 ? -16.044 12.459 12.192 1.00 76.88 193 ALA A O 1
ATOM 1553 N N . PHE A 1 194 ? -16.047 10.556 13.374 1.00 78.69 194 PHE A N 1
ATOM 1554 C CA . PHE A 1 194 ? -15.744 9.657 12.259 1.00 78.69 194 PHE A CA 1
ATOM 1555 C C . PHE A 1 194 ? -17.000 9.035 11.633 1.00 78.69 194 PHE A C 1
ATOM 1557 O O . PHE A 1 194 ? -16.944 8.592 10.490 1.00 78.69 194 PHE A O 1
ATOM 1564 N N . GLN A 1 195 ? -18.143 9.034 12.329 1.00 80.69 195 GLN A N 1
ATOM 1565 C CA . GLN A 1 195 ? -19.397 8.473 11.802 1.00 80.69 195 GLN A CA 1
ATOM 1566 C C . GLN A 1 195 ? -19.920 9.239 10.583 1.00 80.69 195 GLN A C 1
ATOM 1568 O O . GLN A 1 195 ? -20.492 8.642 9.678 1.00 80.69 195 GLN A O 1
ATOM 1573 N N . GLN A 1 196 ? -19.712 10.556 10.544 1.00 77.06 196 GLN A N 1
ATOM 1574 C CA . GLN A 1 196 ? -20.156 11.421 9.443 1.00 77.06 196 GLN A CA 1
ATOM 1575 C C . GLN A 1 196 ? -19.185 11.420 8.251 1.00 77.06 196 GLN A C 1
ATOM 1577 O O . GLN A 1 196 ? -19.423 12.082 7.242 1.00 77.06 196 GLN A O 1
ATOM 1582 N N . ALA A 1 197 ? -18.066 10.701 8.356 1.00 72.00 197 ALA A N 1
ATOM 1583 C CA . ALA A 1 197 ? -17.033 10.715 7.341 1.00 72.00 197 ALA A CA 1
ATOM 1584 C C . ALA A 1 197 ? -17.369 9.799 6.154 1.00 72.00 197 ALA A C 1
ATOM 1586 O O . ALA A 1 197 ? -17.422 8.576 6.275 1.00 72.00 197 ALA A O 1
ATOM 1587 N N . THR A 1 198 ? -17.480 10.385 4.962 1.00 78.38 198 THR A N 1
ATOM 1588 C CA . THR A 1 198 ? -17.657 9.644 3.700 1.00 78.38 198 THR A CA 1
ATOM 1589 C C . THR A 1 198 ? -16.349 9.063 3.155 1.00 78.38 198 THR A C 1
ATOM 1591 O O . THR A 1 198 ? -16.358 8.124 2.364 1.00 78.38 198 THR A O 1
ATOM 1594 N N . SER A 1 199 ? -15.196 9.581 3.590 1.00 84.38 199 SER A N 1
ATOM 1595 C CA . SER A 1 199 ? -13.886 9.150 3.091 1.00 84.38 199 SER A CA 1
ATOM 1596 C C . SER A 1 199 ? -13.426 7.827 3.710 1.00 84.38 199 SER A C 1
ATOM 1598 O O . SER A 1 199 ? -13.464 7.645 4.929 1.00 84.38 199 SER A O 1
ATOM 1600 N N . ASN A 1 200 ? -12.915 6.911 2.879 1.00 87.44 200 ASN A N 1
ATOM 1601 C CA . ASN A 1 200 ? -12.299 5.655 3.334 1.00 87.44 200 ASN A CA 1
ATOM 1602 C C . ASN A 1 200 ? -11.068 5.907 4.221 1.00 87.44 200 ASN A C 1
ATOM 1604 O O . ASN A 1 200 ? -10.795 5.133 5.135 1.00 87.44 200 ASN A O 1
ATOM 1608 N N . SER A 1 201 ? -10.340 7.004 3.996 1.00 86.06 201 SER A N 1
ATOM 1609 C CA . SER A 1 201 ? -9.169 7.350 4.808 1.00 86.06 201 SER A CA 1
ATOM 1610 C C . SER A 1 201 ? -9.549 7.739 6.236 1.00 86.06 201 SER A C 1
ATOM 1612 O O . SER A 1 201 ? -8.849 7.371 7.173 1.00 86.06 201 SER A O 1
ATOM 1614 N N . LEU A 1 202 ? -10.669 8.446 6.416 1.00 85.81 202 LEU A N 1
ATOM 1615 C CA . LEU A 1 202 ? -11.171 8.810 7.746 1.00 85.81 202 LEU A CA 1
ATOM 1616 C C . LEU A 1 202 ? -11.664 7.591 8.519 1.00 85.81 202 LEU A C 1
ATOM 1618 O O . LEU A 1 202 ? -11.413 7.502 9.715 1.00 85.81 202 LEU A O 1
ATOM 1622 N N . LEU A 1 203 ? -12.307 6.642 7.830 1.00 89.69 203 LEU A N 1
ATOM 1623 C CA . LEU A 1 203 ? -12.712 5.367 8.420 1.00 89.69 203 LEU A CA 1
ATOM 1624 C C . LEU A 1 203 ? -11.501 4.609 8.974 1.00 89.69 203 LEU A C 1
ATOM 1626 O O . LEU A 1 203 ? -11.492 4.238 10.144 1.00 89.69 203 LEU A O 1
ATOM 1630 N N . VAL A 1 204 ? -10.468 4.414 8.146 1.00 91.44 204 VAL A N 1
ATOM 1631 C CA . VAL A 1 204 ? -9.239 3.724 8.568 1.00 91.44 204 VAL A CA 1
ATOM 1632 C C . VAL A 1 204 ? -8.569 4.481 9.712 1.00 91.44 204 VAL A C 1
ATOM 1634 O O . VAL A 1 204 ? -8.206 3.865 10.705 1.00 91.44 204 VAL A O 1
ATOM 1637 N N . GLY A 1 205 ? -8.475 5.810 9.626 1.00 89.12 205 GLY A N 1
ATOM 1638 C CA . GLY A 1 205 ? -7.956 6.636 10.715 1.00 89.12 205 GLY A CA 1
ATOM 1639 C C . GLY A 1 205 ? -8.711 6.404 12.024 1.00 89.12 205 GLY A C 1
ATOM 1640 O O . GLY A 1 205 ? -8.084 6.108 13.035 1.00 89.12 205 GLY A O 1
ATOM 1641 N N . GLY A 1 206 ? -10.045 6.460 11.995 1.00 88.62 206 GLY A N 1
ATOM 1642 C CA . GLY A 1 206 ? -10.894 6.211 13.161 1.00 88.62 206 GLY A CA 1
ATOM 1643 C C . GLY A 1 206 ? -10.687 4.824 13.773 1.00 88.62 206 GLY A C 1
ATOM 1644 O O . GLY A 1 206 ? -10.575 4.717 14.989 1.00 88.62 206 GLY A O 1
ATOM 1645 N N . LEU A 1 207 ? -10.557 3.781 12.946 1.00 92.31 207 LEU A N 1
ATOM 1646 C CA . LEU A 1 207 ? -10.267 2.418 13.411 1.00 92.31 207 LEU A CA 1
ATOM 1647 C C . LEU A 1 207 ? -8.892 2.306 14.083 1.00 92.31 207 LEU A C 1
ATOM 1649 O O . LEU A 1 207 ? -8.762 1.627 15.099 1.00 92.31 207 LEU A O 1
ATOM 1653 N N . LEU A 1 208 ? -7.871 2.973 13.538 1.00 91.56 208 LEU A N 1
ATOM 1654 C CA . LEU A 1 208 ? -6.527 2.982 14.124 1.00 91.56 208 LEU A CA 1
ATOM 1655 C C . LEU A 1 208 ? -6.481 3.771 15.439 1.00 91.56 208 LEU A C 1
ATOM 1657 O O . LEU A 1 208 ? -5.797 3.356 16.371 1.00 91.56 208 LEU A O 1
ATOM 1661 N N . TYR A 1 209 ? -7.211 4.886 15.524 1.00 89.75 209 TYR A N 1
ATOM 1662 C CA . TYR A 1 209 ? -7.353 5.659 16.759 1.00 89.75 209 TYR A CA 1
ATOM 1663 C C . TYR A 1 209 ? -8.063 4.854 17.850 1.00 89.75 209 TYR A C 1
ATOM 1665 O O . TYR A 1 209 ? -7.564 4.802 18.971 1.00 89.75 209 TYR A O 1
ATOM 1673 N N . ASP A 1 210 ? -9.170 4.187 17.509 1.00 89.69 210 ASP A N 1
ATOM 1674 C CA . ASP A 1 210 ? -9.895 3.301 18.426 1.00 89.69 210 ASP A CA 1
ATOM 1675 C C . ASP A 1 210 ? -8.962 2.203 18.959 1.00 89.69 210 ASP A C 1
ATOM 1677 O O . ASP A 1 210 ? -8.801 2.046 20.166 1.00 89.69 210 ASP A O 1
ATOM 1681 N N . ALA A 1 211 ? -8.234 1.514 18.074 1.00 90.94 211 ALA A N 1
ATOM 1682 C CA . ALA A 1 211 ? -7.278 0.481 18.473 1.00 90.94 211 ALA A CA 1
ATOM 1683 C C . ALA A 1 211 ? -6.182 1.007 19.422 1.00 90.94 211 ALA A C 1
ATOM 1685 O O . ALA A 1 211 ? -5.869 0.370 20.432 1.00 90.94 211 ALA A O 1
ATOM 1686 N N . ALA A 1 212 ? -5.624 2.184 19.127 1.00 89.69 212 ALA A N 1
ATOM 1687 C CA . ALA A 1 212 ? -4.600 2.807 19.958 1.00 89.69 212 ALA A CA 1
ATOM 1688 C C . ALA A 1 212 ? -5.140 3.228 21.337 1.00 89.69 212 ALA A C 1
ATOM 1690 O O . ALA A 1 212 ? -4.457 3.038 22.345 1.00 89.69 212 ALA A O 1
ATOM 1691 N N . ASP A 1 213 ? -6.366 3.754 21.408 1.00 88.56 213 ASP A N 1
ATOM 1692 C CA . ASP A 1 213 ? -7.001 4.136 22.672 1.00 88.56 213 ASP A CA 1
ATOM 1693 C C . ASP A 1 213 ? -7.274 2.910 23.563 1.00 88.56 213 ASP A C 1
ATOM 1695 O O . ASP A 1 213 ? -7.028 2.969 24.771 1.00 88.56 213 ASP A O 1
ATOM 1699 N N . TYR A 1 214 ? -7.685 1.773 22.987 1.00 89.56 214 TYR A N 1
ATOM 1700 C CA . TYR A 1 214 ? -7.831 0.515 23.735 1.00 89.56 214 TYR A CA 1
ATOM 1701 C C . TYR A 1 214 ? -6.495 0.024 24.299 1.00 89.56 214 TYR A C 1
ATOM 1703 O O . TYR A 1 214 ? -6.428 -0.349 25.473 1.00 89.56 214 TYR A O 1
ATOM 1711 N N . GLN A 1 215 ? -5.420 0.078 23.509 1.00 88.69 215 GLN A N 1
ATOM 1712 C CA . GLN A 1 215 ? -4.092 -0.332 23.967 1.00 88.69 215 GLN A CA 1
ATOM 1713 C C . GLN A 1 215 ? -3.556 0.594 25.070 1.00 88.69 215 GLN A C 1
ATOM 1715 O O . GLN A 1 215 ? -3.004 0.113 26.058 1.00 88.69 215 GLN A O 1
ATOM 1720 N N . LEU A 1 216 ? -3.771 1.910 24.961 1.00 88.31 216 LEU A N 1
ATOM 1721 C CA . LEU A 1 216 ? -3.425 2.871 26.017 1.00 88.31 216 LEU A CA 1
ATOM 1722 C C . LEU A 1 216 ? -4.225 2.636 27.304 1.00 88.31 216 LEU A C 1
ATOM 1724 O O . LEU A 1 216 ? -3.697 2.818 28.398 1.00 88.31 216 LEU A O 1
ATOM 1728 N N . ALA A 1 217 ? -5.474 2.187 27.184 1.00 89.12 217 ALA A N 1
ATOM 1729 C CA . ALA A 1 217 ? -6.303 1.773 28.312 1.00 89.12 217 ALA A CA 1
ATOM 1730 C C . ALA A 1 217 ? -5.958 0.368 28.851 1.00 89.12 217 ALA A C 1
ATOM 1732 O O . ALA A 1 217 ? -6.674 -0.135 29.716 1.00 89.12 217 ALA A O 1
ATOM 1733 N N . SER A 1 218 ? -4.891 -0.275 28.351 1.00 86.69 218 SER A N 1
ATOM 1734 C CA . SER A 1 218 ? -4.499 -1.655 28.685 1.00 86.69 218 SER A CA 1
ATOM 1735 C C . SER A 1 218 ? -5.611 -2.687 28.445 1.00 86.69 218 SER A C 1
ATOM 1737 O O . SER A 1 218 ? -5.691 -3.706 29.130 1.00 86.69 218 SER A O 1
ATOM 1739 N N . ARG A 1 219 ? -6.491 -2.426 27.471 1.00 88.31 219 ARG A N 1
ATOM 1740 C CA . ARG A 1 219 ? -7.548 -3.347 27.042 1.00 88.31 219 ARG A CA 1
ATOM 1741 C C . ARG A 1 219 ? -7.088 -4.138 25.817 1.00 88.31 219 ARG A C 1
ATOM 1743 O O . ARG A 1 219 ? -6.387 -3.590 24.965 1.00 88.31 219 ARG A O 1
ATOM 1750 N N . PRO A 1 220 ? -7.490 -5.412 25.687 1.00 84.69 220 PRO A N 1
ATOM 1751 C CA . PRO A 1 220 ? -7.118 -6.211 24.530 1.00 84.69 220 PRO A CA 1
ATOM 1752 C C . PRO A 1 220 ? -7.772 -5.657 23.257 1.00 84.69 220 PRO A C 1
ATOM 1754 O O . PRO A 1 220 ? -8.979 -5.404 23.220 1.00 84.69 220 PRO A O 1
ATOM 1757 N N . ALA A 1 221 ? -6.981 -5.523 22.189 1.00 81.38 221 ALA A N 1
ATOM 1758 C CA . ALA A 1 221 ? -7.435 -5.021 20.887 1.00 81.38 221 ALA A CA 1
ATOM 1759 C C . ALA A 1 221 ? -8.519 -5.903 20.233 1.00 81.38 221 ALA A C 1
ATOM 1761 O O . ALA A 1 221 ? -9.229 -5.443 19.343 1.00 81.38 221 ALA A O 1
ATOM 1762 N N . SER A 1 222 ? -8.699 -7.143 20.704 1.00 81.12 222 SER A N 1
ATOM 1763 C CA . SER A 1 222 ? -9.792 -8.037 20.297 1.00 81.12 222 SER A CA 1
ATOM 1764 C C . SER A 1 222 ? -11.183 -7.501 20.647 1.00 81.12 222 SER A C 1
ATOM 1766 O O . SER A 1 222 ? -12.165 -7.909 20.036 1.00 81.12 222 SER A O 1
ATOM 1768 N N . THR A 1 223 ? -11.274 -6.582 21.612 1.00 80.69 223 THR A N 1
ATOM 1769 C CA . THR A 1 223 ? -12.536 -5.938 22.015 1.00 80.69 223 THR A CA 1
ATOM 1770 C C . THR A 1 223 ? -12.830 -4.650 21.248 1.00 80.69 223 THR A C 1
ATOM 1772 O O . THR A 1 223 ? -13.947 -4.141 21.312 1.00 80.69 223 THR A O 1
ATOM 1775 N N . ALA A 1 224 ? -11.851 -4.123 20.510 1.00 85.38 224 ALA A N 1
ATOM 1776 C CA . ALA A 1 224 ? -11.986 -2.877 19.771 1.00 85.38 224 ALA A CA 1
ATOM 1777 C C . ALA A 1 224 ? -12.753 -3.072 18.452 1.00 85.38 224 ALA A C 1
ATOM 1779 O O . ALA A 1 224 ? -12.855 -4.177 17.911 1.00 85.38 224 ALA A O 1
ATOM 1780 N N . THR A 1 225 ? -13.248 -1.973 17.878 1.00 90.38 225 THR A N 1
ATOM 1781 C CA . THR A 1 225 ? -14.003 -1.992 16.611 1.00 90.38 225 THR A CA 1
ATOM 1782 C C . THR A 1 225 ? -13.169 -2.569 15.467 1.00 90.38 225 THR A C 1
ATOM 1784 O O . THR A 1 225 ? -13.690 -3.221 14.562 1.00 90.38 225 THR A O 1
ATOM 1787 N N . ILE A 1 226 ? -11.849 -2.387 15.538 1.00 93.62 226 ILE A N 1
ATOM 1788 C CA . ILE A 1 226 ? -10.890 -2.918 14.571 1.00 93.62 226 ILE A CA 1
ATOM 1789 C C . ILE A 1 226 ? -10.924 -4.457 14.472 1.00 93.62 226 ILE A C 1
ATOM 1791 O O . ILE A 1 226 ? -10.657 -4.994 13.400 1.00 93.62 226 ILE A O 1
ATOM 1795 N N . ALA A 1 227 ? -11.334 -5.178 15.524 1.00 93.94 227 ALA A N 1
ATOM 1796 C CA . ALA A 1 227 ? -11.488 -6.633 15.475 1.00 93.94 227 ALA A CA 1
ATOM 1797 C C . ALA A 1 227 ? -12.611 -7.066 14.516 1.00 93.94 227 ALA A C 1
ATOM 1799 O O . ALA A 1 227 ? -12.468 -8.060 13.809 1.00 93.94 227 ALA A O 1
ATOM 1800 N N . LYS A 1 228 ? -13.692 -6.278 14.399 1.00 93.88 228 LYS A N 1
ATOM 1801 C CA . LYS A 1 228 ? -14.748 -6.513 13.395 1.00 93.88 228 LYS A CA 1
ATOM 1802 C C . LYS A 1 228 ? -14.230 -6.308 11.971 1.00 93.88 228 LYS A C 1
ATOM 1804 O O . LYS A 1 228 ? -14.638 -7.012 11.057 1.00 93.88 228 LYS A O 1
ATOM 1809 N N . ALA A 1 229 ? -13.322 -5.353 11.770 1.00 94.94 229 ALA A N 1
ATOM 1810 C CA . ALA A 1 229 ? -12.662 -5.185 10.478 1.00 94.94 229 ALA A CA 1
ATOM 1811 C C . ALA A 1 229 ? -11.740 -6.378 10.162 1.00 94.94 229 ALA A C 1
ATOM 1813 O O . ALA A 1 229 ? -11.664 -6.805 9.011 1.00 94.94 229 ALA A O 1
ATOM 1814 N N . ALA A 1 230 ? -11.089 -6.941 11.186 1.00 96.12 230 ALA A N 1
ATOM 1815 C CA . ALA A 1 230 ? -10.230 -8.113 11.057 1.00 96.12 230 ALA A CA 1
ATOM 1816 C C . ALA A 1 230 ? -10.990 -9.339 10.540 1.00 96.12 230 ALA A C 1
ATOM 1818 O O . ALA A 1 230 ? -10.506 -9.999 9.630 1.00 96.12 230 ALA A O 1
ATOM 1819 N N . THR A 1 231 ? -12.192 -9.617 11.058 1.00 95.56 231 THR A N 1
ATOM 1820 C CA . THR A 1 231 ? -12.980 -10.793 10.641 1.00 95.56 231 THR A CA 1
ATOM 1821 C C . THR A 1 231 ? -13.409 -10.723 9.177 1.00 95.56 231 THR A C 1
ATOM 1823 O O . THR A 1 231 ? -13.339 -11.723 8.464 1.00 95.56 231 THR A O 1
ATOM 1826 N N . VAL A 1 232 ? -13.806 -9.537 8.702 1.00 95.75 232 VAL A N 1
ATOM 1827 C CA . VAL A 1 232 ? -14.139 -9.305 7.287 1.00 95.75 232 VAL A CA 1
ATOM 1828 C C . VAL A 1 232 ? -12.920 -9.550 6.407 1.00 95.75 232 VAL A C 1
ATOM 1830 O O . VAL A 1 232 ? -13.024 -10.219 5.379 1.00 95.75 232 VAL A O 1
ATOM 1833 N N . LEU A 1 233 ? -11.764 -9.025 6.821 1.00 96.38 233 LEU A N 1
ATOM 1834 C CA . LEU A 1 233 ? -10.532 -9.158 6.058 1.00 96.38 233 LEU A CA 1
ATOM 1835 C C . LEU A 1 233 ? -10.035 -10.606 6.037 1.00 96.38 233 LEU A C 1
ATOM 1837 O O . LEU A 1 233 ? -9.703 -11.107 4.971 1.00 96.38 233 LEU A O 1
ATOM 1841 N N . GLN A 1 234 ? -10.058 -11.288 7.182 1.00 96.19 234 GLN A N 1
ATOM 1842 C CA . GLN A 1 234 ? -9.704 -12.700 7.325 1.00 96.19 234 GLN A CA 1
ATOM 1843 C C . GLN A 1 234 ? -10.536 -13.564 6.369 1.00 96.19 234 GLN A C 1
ATOM 1845 O O . GLN A 1 234 ? -9.975 -14.267 5.537 1.00 96.19 234 GLN A O 1
ATOM 1850 N N . LYS A 1 235 ? -11.868 -13.399 6.378 1.00 96.38 235 LYS A N 1
ATOM 1851 C CA . LYS A 1 235 ? -12.772 -14.119 5.468 1.00 96.38 235 LYS A CA 1
ATOM 1852 C C . LYS A 1 235 ? -12.441 -13.880 3.992 1.00 96.38 235 LYS A C 1
ATOM 1854 O O . LYS A 1 235 ? -12.548 -14.797 3.182 1.00 96.38 235 LYS A O 1
ATOM 1859 N N . TYR A 1 236 ? -12.076 -12.651 3.624 1.00 96.50 236 TYR A N 1
ATOM 1860 C CA . TYR A 1 236 ? -11.677 -12.350 2.251 1.00 96.50 236 TYR A CA 1
ATOM 1861 C C . TYR A 1 236 ? -10.339 -13.003 1.891 1.00 96.50 236 TYR A C 1
ATOM 1863 O O . TYR A 1 236 ? -10.223 -13.576 0.810 1.00 96.50 236 TYR A O 1
ATOM 1871 N N . ILE A 1 237 ? -9.346 -12.927 2.780 1.00 96.12 237 ILE A N 1
ATOM 1872 C CA . ILE A 1 237 ? -8.007 -13.480 2.550 1.00 96.12 237 ILE A CA 1
ATOM 1873 C C . ILE A 1 237 ? -8.070 -15.002 2.425 1.00 96.12 237 ILE 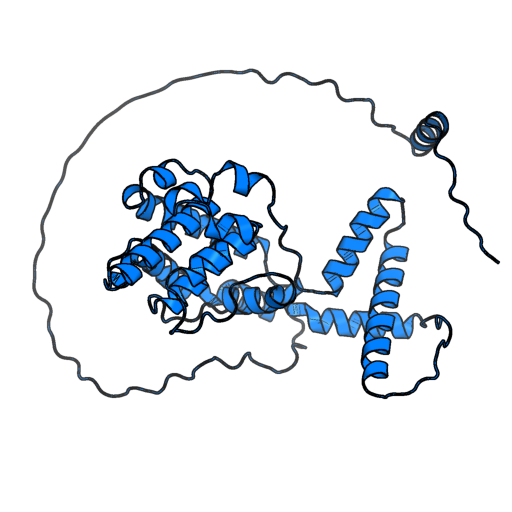A C 1
ATOM 1875 O O . ILE A 1 237 ? -7.462 -15.553 1.513 1.00 96.12 237 ILE A O 1
ATOM 1879 N N . ASP A 1 238 ? -8.863 -15.669 3.258 1.00 95.75 238 ASP A N 1
ATOM 1880 C CA . ASP A 1 238 ? -9.034 -17.122 3.187 1.00 95.75 238 ASP A CA 1
ATOM 1881 C C . ASP A 1 238 ? -9.658 -17.564 1.852 1.00 95.75 238 ASP A C 1
ATOM 1883 O O . ASP A 1 238 ? -9.341 -18.634 1.339 1.00 95.75 238 ASP A O 1
ATOM 1887 N N . ALA A 1 239 ? -10.517 -16.730 1.254 1.00 96.19 239 ALA A N 1
ATOM 1888 C CA . ALA A 1 239 ? -11.166 -17.028 -0.022 1.00 96.19 239 ALA A CA 1
ATOM 1889 C C . ALA A 1 239 ? -10.356 -16.591 -1.259 1.00 96.19 239 ALA A C 1
ATOM 1891 O O . ALA A 1 239 ? -10.423 -17.249 -2.293 1.00 96.19 239 ALA A O 1
ATOM 1892 N N . ASN A 1 240 ? -9.646 -15.458 -1.193 1.00 96.19 240 ASN A N 1
ATOM 1893 C CA . ASN A 1 240 ? -9.064 -14.778 -2.361 1.00 96.19 240 ASN A CA 1
ATOM 1894 C C . ASN A 1 240 ? -7.667 -14.176 -2.104 1.00 96.19 240 ASN A C 1
ATOM 1896 O O . ASN A 1 240 ? -7.258 -13.266 -2.823 1.00 96.19 240 ASN A O 1
ATOM 1900 N N . GLY A 1 241 ? -6.939 -14.619 -1.076 1.00 92.56 241 GLY A N 1
ATOM 1901 C CA . GLY A 1 241 ? -5.690 -13.988 -0.628 1.00 92.56 241 GLY A CA 1
ATOM 1902 C C . GLY A 1 241 ? -4.521 -14.028 -1.621 1.00 92.56 241 GLY A C 1
ATOM 1903 O O . GLY A 1 241 ? -3.558 -13.280 -1.462 1.00 92.56 241 GLY A O 1
ATOM 1904 N N . ASP A 1 242 ? -4.577 -14.882 -2.637 1.00 95.88 242 ASP A N 1
ATOM 1905 C CA . ASP A 1 242 ? -3.540 -15.007 -3.666 1.00 95.88 242 ASP A CA 1
ATOM 1906 C C . ASP A 1 242 ? -4.093 -14.979 -5.095 1.00 95.88 242 ASP A C 1
ATOM 1908 O O . ASP A 1 242 ? -3.426 -15.400 -6.043 1.00 95.88 242 ASP A O 1
ATOM 1912 N N . LYS A 1 243 ? -5.321 -14.478 -5.256 1.00 96.25 243 LYS A N 1
ATOM 1913 C CA . LYS A 1 243 ? -6.039 -14.466 -6.531 1.00 96.25 243 LYS A CA 1
ATOM 1914 C C . LYS A 1 243 ? -5.270 -13.695 -7.603 1.00 96.25 243 LYS A C 1
ATOM 1916 O O . LYS A 1 243 ? -5.162 -14.164 -8.735 1.00 96.25 243 LYS A O 1
ATOM 1921 N N . PHE A 1 244 ? -4.772 -12.506 -7.269 1.00 95.75 244 PHE A N 1
ATOM 1922 C CA . PHE A 1 244 ? -4.200 -11.597 -8.261 1.00 95.75 244 PHE A CA 1
ATOM 1923 C C . PHE A 1 244 ? -2.767 -11.980 -8.630 1.00 95.75 244 PHE A C 1
ATOM 1925 O O . PHE A 1 244 ? -2.424 -11.969 -9.811 1.00 95.75 244 PHE A O 1
ATOM 1932 N N . ILE A 1 245 ? -1.949 -12.395 -7.659 1.00 94.25 245 ILE A N 1
ATOM 1933 C CA . ILE A 1 245 ? -0.601 -12.909 -7.927 1.00 94.25 245 ILE A CA 1
ATOM 1934 C C . ILE A 1 245 ? -0.660 -14.204 -8.725 1.00 94.25 245 ILE A C 1
ATOM 1936 O O . ILE A 1 245 ? 0.111 -14.345 -9.670 1.00 94.25 245 ILE A O 1
ATOM 1940 N N . LYS A 1 246 ? -1.551 -15.146 -8.383 1.00 94.12 246 LYS A N 1
ATOM 1941 C CA . LYS A 1 246 ? -1.685 -16.393 -9.152 1.00 94.12 246 LYS A CA 1
ATOM 1942 C C . LYS A 1 246 ? -2.058 -16.108 -10.600 1.00 94.12 246 LYS A C 1
ATOM 1944 O O . LYS A 1 246 ? -1.382 -16.599 -11.496 1.00 94.12 246 LYS A O 1
ATOM 1949 N N . ALA A 1 247 ? -3.047 -15.243 -10.829 1.00 94.50 247 ALA A N 1
ATOM 1950 C CA . ALA A 1 247 ? -3.424 -14.835 -12.179 1.00 94.50 247 ALA A CA 1
ATOM 1951 C C . ALA A 1 247 ? -2.259 -14.160 -12.931 1.00 94.50 247 ALA A C 1
ATOM 1953 O O . ALA A 1 247 ? -2.026 -14.453 -14.102 1.00 94.50 247 ALA A O 1
ATOM 1954 N N . ALA A 1 248 ? -1.487 -13.299 -12.261 1.00 93.06 248 ALA A N 1
ATOM 1955 C CA . ALA A 1 248 ? -0.314 -12.655 -12.853 1.00 93.06 248 ALA A CA 1
ATOM 1956 C C . ALA A 1 248 ? 0.806 -13.659 -13.187 1.00 93.06 248 ALA A C 1
ATOM 1958 O O . ALA A 1 248 ? 1.479 -13.528 -14.212 1.00 93.06 248 ALA A O 1
ATOM 1959 N N . PHE A 1 249 ? 0.992 -14.668 -12.332 1.00 91.31 249 PHE A N 1
ATOM 1960 C CA . PHE A 1 249 ? 1.956 -15.750 -12.515 1.00 91.31 249 PHE A CA 1
ATOM 1961 C C . PHE A 1 249 ? 1.566 -16.654 -13.691 1.00 91.31 249 PHE A C 1
ATOM 1963 O O . PHE A 1 249 ? 2.413 -16.974 -14.517 1.00 91.31 249 PHE A O 1
ATOM 1970 N N . GLU A 1 250 ? 0.287 -17.011 -13.814 1.00 91.56 250 GLU A N 1
ATOM 1971 C CA . GLU A 1 250 ? -0.249 -17.799 -14.935 1.00 91.56 250 GLU A CA 1
ATOM 1972 C C . GLU A 1 250 ? -0.102 -17.083 -16.286 1.00 91.56 250 GLU A C 1
ATOM 1974 O O . GLU A 1 250 ? 0.062 -17.729 -17.319 1.00 91.56 250 GLU A O 1
ATOM 1979 N N . GLN A 1 251 ? -0.132 -15.748 -16.284 1.00 90.12 251 GLN A N 1
ATOM 1980 C CA . GLN A 1 251 ? 0.073 -14.921 -17.477 1.00 90.12 251 GLN A CA 1
ATOM 1981 C C . GLN A 1 251 ? 1.553 -14.639 -17.783 1.00 90.12 251 GLN A C 1
ATOM 1983 O O . GLN A 1 251 ? 1.866 -14.102 -18.847 1.00 90.12 251 GLN A O 1
ATOM 1988 N N . SER A 1 252 ? 2.473 -14.959 -16.869 1.00 88.00 252 SER A N 1
ATOM 1989 C CA . SER A 1 252 ? 3.908 -14.774 -17.091 1.00 88.00 252 SER A CA 1
ATOM 1990 C C . SER A 1 252 ? 4.464 -15.858 -18.016 1.00 88.00 252 SER A C 1
ATOM 1992 O O . SER A 1 252 ? 4.062 -17.018 -17.993 1.00 88.00 252 SER A O 1
ATOM 1994 N N . SER A 1 253 ? 5.462 -15.489 -18.814 1.00 82.06 253 SER A N 1
ATOM 1995 C CA . SER A 1 253 ? 6.194 -16.355 -19.741 1.00 82.06 253 SER A CA 1
ATOM 1996 C C . SER A 1 253 ? 7.064 -17.438 -19.073 1.00 82.06 253 SER A C 1
ATOM 1998 O O . SER A 1 253 ? 7.921 -18.032 -19.734 1.00 82.06 253 SER A O 1
ATOM 2000 N N . GLY A 1 254 ? 6.900 -17.685 -17.768 1.00 73.25 254 GLY A N 1
ATOM 2001 C CA . GLY A 1 254 ? 7.640 -18.693 -17.002 1.00 73.25 254 GLY A CA 1
ATOM 2002 C C . GLY A 1 254 ? 9.089 -18.313 -16.674 1.00 73.25 254 GLY A C 1
ATOM 2003 O O . GLY A 1 254 ? 9.810 -19.114 -16.085 1.00 73.25 254 GLY A O 1
ATOM 2004 N N . HIS A 1 255 ? 9.525 -17.096 -17.017 1.00 65.50 255 HIS A N 1
ATOM 2005 C CA . HIS A 1 255 ? 10.876 -16.581 -16.751 1.00 65.50 255 HIS A CA 1
ATOM 2006 C C . HIS A 1 255 ? 10.970 -15.799 -15.438 1.00 65.50 255 HIS A C 1
ATOM 2008 O O . HIS A 1 255 ? 11.836 -14.934 -15.281 1.00 65.50 255 HIS A O 1
ATOM 2014 N N . LEU A 1 256 ? 10.094 -16.096 -14.478 1.00 68.56 256 LEU A N 1
ATOM 2015 C CA . LEU A 1 256 ? 10.150 -15.439 -13.184 1.00 68.56 256 LEU A CA 1
ATOM 2016 C C . LEU A 1 256 ? 11.441 -15.874 -12.485 1.00 68.56 256 LEU A C 1
ATOM 2018 O O . LEU A 1 256 ? 11.681 -17.077 -12.339 1.00 68.56 256 LEU A O 1
ATOM 2022 N N . PRO A 1 257 ? 12.311 -14.922 -12.095 1.00 58.75 257 PRO A N 1
ATOM 2023 C CA . PRO A 1 257 ? 13.560 -15.252 -11.435 1.00 58.75 257 PRO A CA 1
ATOM 2024 C C . PRO A 1 257 ? 13.222 -16.091 -10.209 1.00 58.75 257 PRO A C 1
ATOM 2026 O O . PRO A 1 257 ? 12.466 -15.640 -9.354 1.00 58.75 257 PRO A O 1
ATOM 2029 N N . GLY A 1 258 ? 13.743 -17.321 -10.173 1.00 48.94 258 GLY A N 1
ATOM 2030 C CA . GLY A 1 258 ? 13.462 -18.339 -9.166 1.00 48.94 258 GLY A CA 1
ATOM 2031 C C . GLY A 1 258 ? 13.744 -17.855 -7.748 1.00 48.94 258 GLY A C 1
ATOM 2032 O O . GLY A 1 258 ? 14.790 -18.120 -7.167 1.00 48.94 258 GLY A O 1
ATOM 2033 N N . LYS A 1 259 ? 12.779 -17.142 -7.194 1.00 46.94 259 LYS A N 1
ATOM 2034 C CA . LYS A 1 259 ? 12.485 -17.028 -5.786 1.00 46.94 259 LYS A CA 1
ATOM 2035 C C . LYS A 1 259 ? 10.978 -17.197 -5.738 1.00 46.94 259 LYS A C 1
ATOM 2037 O O . LYS A 1 259 ? 10.270 -16.203 -5.884 1.00 46.94 259 LYS A O 1
ATOM 2042 N N . PRO A 1 260 ? 10.455 -18.426 -5.558 1.00 44.16 260 PRO A N 1
ATOM 2043 C CA . PRO A 1 260 ? 9.217 -18.513 -4.799 1.00 44.16 260 PRO A CA 1
ATOM 2044 C C . PRO A 1 260 ? 9.460 -17.617 -3.587 1.00 44.16 260 PRO A C 1
ATOM 2046 O O . PRO A 1 260 ? 10.459 -17.821 -2.890 1.00 44.16 260 PRO A O 1
ATOM 2049 N N . HIS A 1 261 ? 8.683 -16.540 -3.430 1.00 44.72 261 HIS A N 1
ATOM 2050 C CA . HIS A 1 261 ? 8.717 -15.786 -2.189 1.00 44.72 261 HIS A CA 1
ATOM 2051 C C . HIS A 1 261 ? 8.647 -16.839 -1.101 1.00 44.72 261 HIS A C 1
ATOM 2053 O O . HIS A 1 261 ? 7.702 -17.626 -1.056 1.00 44.72 261 HIS A O 1
ATOM 2059 N N . SER A 1 262 ? 9.736 -16.947 -0.344 1.00 40.28 262 SER A N 1
ATOM 2060 C CA . SER A 1 262 ? 9.803 -17.774 0.838 1.00 40.28 262 SER A CA 1
ATOM 2061 C C . SER A 1 262 ? 8.530 -17.460 1.591 1.00 40.28 262 SER A C 1
ATOM 2063 O O . SER A 1 262 ? 8.379 -16.318 2.027 1.00 40.28 262 SER A O 1
ATOM 2065 N N . GLN A 1 263 ? 7.609 -18.426 1.650 1.00 36.31 263 GLN A N 1
ATOM 2066 C CA . GLN A 1 263 ? 6.513 -18.395 2.599 1.00 36.31 263 GLN A CA 1
ATOM 2067 C C . GLN A 1 263 ? 7.157 -17.969 3.918 1.00 36.31 263 GLN A C 1
ATOM 2069 O O . GLN A 1 263 ? 8.023 -18.698 4.418 1.00 36.31 263 GLN A O 1
ATOM 2074 N N . PRO A 1 264 ? 6.879 -16.762 4.436 1.00 36.59 264 PRO A N 1
ATOM 2075 C CA . PRO A 1 264 ? 7.379 -16.436 5.743 1.00 36.59 264 PRO A CA 1
ATOM 2076 C C . PRO A 1 264 ? 6.581 -17.356 6.660 1.00 36.59 264 PRO A C 1
ATOM 2078 O O . PRO A 1 264 ? 5.357 -17.253 6.731 1.00 36.59 264 PRO A O 1
ATOM 2081 N N . PHE A 1 265 ? 7.303 -18.272 7.301 1.00 40.09 265 PHE A N 1
ATOM 2082 C CA . PHE A 1 265 ? 6.801 -19.263 8.247 1.00 40.09 265 PHE A CA 1
ATOM 2083 C C . PHE A 1 265 ? 6.088 -20.445 7.583 1.00 40.09 265 PHE A C 1
ATOM 2085 O O . PHE A 1 265 ? 4.866 -20.500 7.486 1.00 40.09 265 PHE A O 1
ATOM 2092 N N . ALA A 1 266 ? 6.887 -21.451 7.209 1.00 33.34 266 ALA A N 1
ATOM 2093 C CA . ALA A 1 266 ? 6.433 -22.824 7.365 1.00 33.34 266 ALA A CA 1
ATOM 2094 C C . ALA A 1 266 ? 5.874 -22.951 8.787 1.00 33.34 266 ALA A C 1
ATOM 2096 O O . ALA A 1 266 ? 6.570 -22.658 9.765 1.00 33.34 266 ALA A O 1
ATOM 2097 N N . SER A 1 267 ? 4.592 -23.287 8.860 1.00 33.81 267 SER A N 1
ATOM 2098 C CA . SER A 1 267 ? 3.891 -23.711 10.056 1.00 33.81 267 SER A CA 1
ATOM 2099 C C . SER A 1 267 ? 4.818 -24.638 10.832 1.00 33.81 267 SER A C 1
ATOM 2101 O O . SER A 1 267 ? 5.207 -25.691 10.335 1.00 33.81 267 SER A O 1
ATOM 2103 N N . VAL A 1 268 ? 5.214 -24.232 12.035 1.00 38.28 268 VAL A N 1
ATOM 2104 C CA . VAL A 1 268 ? 5.632 -25.215 13.026 1.00 38.28 268 VAL A CA 1
ATOM 2105 C C . VAL A 1 268 ? 4.384 -26.051 13.258 1.00 38.28 268 VAL A C 1
ATOM 2107 O O . VAL A 1 268 ? 3.400 -25.542 13.798 1.00 38.28 268 VAL A O 1
ATOM 2110 N N . ASP A 1 269 ? 4.402 -27.280 12.753 1.00 38.12 269 ASP A N 1
ATOM 2111 C CA . ASP A 1 269 ? 3.391 -28.288 13.020 1.00 38.12 269 ASP A CA 1
ATOM 2112 C C . ASP A 1 269 ? 3.223 -28.399 14.535 1.00 38.12 269 ASP A C 1
ATOM 2114 O O . ASP A 1 269 ? 4.077 -28.926 15.247 1.00 38.12 269 ASP A O 1
ATOM 2118 N N . ASN A 1 270 ? 2.125 -27.842 15.041 1.00 38.31 270 ASN A N 1
ATOM 2119 C CA . ASN A 1 270 ? 1.652 -28.106 16.388 1.00 38.31 270 ASN A CA 1
ATOM 2120 C C . ASN A 1 270 ? 0.629 -29.243 16.286 1.00 38.31 270 ASN A C 1
ATOM 2122 O O . ASN A 1 270 ? -0.566 -29.062 16.521 1.00 38.31 270 ASN A O 1
ATOM 2126 N N . GLU A 1 271 ? 1.109 -30.416 15.869 1.00 42.81 271 GLU A N 1
ATOM 2127 C CA . GLU A 1 271 ? 0.451 -31.690 16.139 1.00 42.81 271 GLU A CA 1
ATOM 2128 C C . GLU A 1 271 ? 0.506 -31.926 17.651 1.00 42.81 271 GLU A C 1
ATOM 2130 O O . GLU A 1 271 ? 1.475 -32.472 18.164 1.00 42.81 271 GLU A O 1
ATOM 2135 N N . GLN A 1 272 ? -0.513 -31.450 18.370 1.00 44.56 272 GLN A N 1
ATOM 2136 C CA . GLN A 1 272 ? -1.114 -32.114 19.534 1.00 44.56 272 GLN A CA 1
ATOM 2137 C C . GLN A 1 272 ? -2.123 -31.176 20.197 1.00 44.56 272 GLN A C 1
ATOM 2139 O O . GLN A 1 272 ? -1.785 -30.358 21.056 1.00 44.56 272 GLN A O 1
ATOM 2144 N N . ARG A 1 273 ? -3.399 -31.345 19.844 1.00 33.47 273 ARG A N 1
ATOM 2145 C CA . ARG A 1 273 ? -4.479 -31.248 20.828 1.00 33.47 273 ARG A CA 1
ATOM 2146 C C . ARG A 1 273 ? -5.718 -31.991 20.352 1.00 33.47 273 ARG A C 1
ATOM 2148 O O . ARG A 1 273 ? -6.223 -31.743 19.263 1.00 33.47 273 ARG A O 1
ATOM 2155 N N . ASP A 1 274 ? -6.139 -32.907 21.211 1.00 40.53 274 ASP A N 1
ATOM 2156 C CA . ASP A 1 274 ? -7.249 -33.837 21.061 1.00 40.53 274 ASP A CA 1
ATOM 2157 C C . ASP A 1 274 ? -8.601 -33.171 20.742 1.00 40.53 274 ASP A C 1
ATOM 2159 O O . ASP A 1 274 ? -8.852 -32.036 21.167 1.00 40.53 274 ASP A O 1
ATOM 2163 N N . PRO A 1 275 ? -9.514 -33.895 20.066 1.00 43.41 275 PRO A N 1
ATOM 2164 C CA . PRO A 1 275 ? -10.884 -33.472 19.850 1.00 43.41 275 PRO A CA 1
ATOM 2165 C C . PRO A 1 275 ? -11.812 -34.098 20.898 1.00 43.41 275 PRO A C 1
ATOM 2167 O O . PRO A 1 275 ? -12.174 -35.262 20.793 1.00 43.41 275 PRO A O 1
ATOM 2170 N N . GLU A 1 276 ? -12.292 -33.314 21.858 1.00 41.78 276 GLU A N 1
ATOM 2171 C CA . GLU A 1 276 ? -13.540 -33.634 22.559 1.00 41.78 276 GLU A CA 1
ATOM 2172 C C . GLU A 1 276 ? -14.297 -32.346 22.876 1.00 41.78 276 GLU A C 1
ATOM 2174 O O . GLU A 1 276 ? -13.911 -31.584 23.764 1.00 41.78 276 GLU A O 1
ATOM 2179 N N . ARG A 1 277 ? -15.396 -32.113 22.147 1.00 36.06 277 ARG A N 1
ATOM 2180 C CA . ARG A 1 277 ? -16.689 -31.715 22.725 1.00 36.06 277 ARG A CA 1
ATOM 2181 C C . ARG A 1 277 ? -17.794 -31.715 21.671 1.00 36.06 277 ARG A C 1
ATOM 2183 O O . ARG A 1 277 ? -17.660 -31.158 20.586 1.00 36.06 277 ARG A O 1
ATOM 2190 N N . THR A 1 278 ? -18.863 -32.395 22.051 1.00 40.28 278 THR A N 1
ATOM 2191 C CA . THR A 1 278 ? -20.133 -32.624 21.367 1.00 40.28 278 THR A CA 1
ATOM 2192 C C . THR A 1 278 ? -21.032 -31.376 21.297 1.00 40.28 278 THR A C 1
ATOM 2194 O O . THR A 1 278 ? -20.782 -30.411 22.023 1.00 40.28 278 THR A O 1
ATOM 2197 N N . PRO A 1 279 ? -22.080 -31.396 20.441 1.00 47.97 279 PRO A N 1
ATOM 2198 C CA . PRO A 1 279 ? -22.983 -30.275 20.198 1.00 47.97 279 PRO A CA 1
ATOM 2199 C C . PRO A 1 279 ? -24.379 -30.477 20.819 1.00 47.97 279 PRO A C 1
ATOM 2201 O O . PRO A 1 279 ? -25.067 -31.428 20.475 1.00 47.97 279 PRO A O 1
ATOM 2204 N N . GLU A 1 280 ? -24.809 -29.532 21.649 1.00 41.50 280 GLU A N 1
ATOM 2205 C CA . GLU A 1 280 ? -26.193 -29.246 22.080 1.00 41.50 280 GLU A CA 1
ATOM 2206 C C . GLU A 1 280 ? -26.174 -27.726 22.408 1.00 41.50 280 GLU A C 1
ATOM 2208 O O . GLU A 1 280 ? -25.166 -27.237 22.912 1.00 41.50 280 GLU A O 1
ATOM 2213 N N . ASP A 1 281 ? -27.138 -26.849 22.141 1.00 36.31 281 ASP A N 1
ATOM 2214 C CA . ASP A 1 281 ? -28.538 -26.987 21.777 1.00 36.31 281 ASP A CA 1
ATOM 2215 C C . ASP A 1 281 ? -29.102 -25.591 21.397 1.00 36.31 281 ASP A C 1
ATOM 2217 O O . ASP A 1 281 ? -28.563 -24.573 21.833 1.00 36.31 281 ASP A O 1
ATOM 2221 N N . SER A 1 282 ? -30.243 -25.591 20.692 1.00 42.53 282 SER A N 1
ATOM 2222 C CA . SER A 1 282 ? -31.310 -24.554 20.645 1.00 42.53 282 SER A CA 1
ATOM 2223 C C . SER A 1 282 ? -31.035 -23.186 19.973 1.00 42.53 282 SER A C 1
ATOM 2225 O O . SER A 1 282 ? -30.123 -22.462 20.349 1.00 42.53 282 SER A O 1
ATOM 2227 N N . GLN A 1 283 ? -31.704 -22.782 18.880 1.00 37.75 283 GLN A N 1
ATOM 2228 C CA . GLN A 1 283 ? -33.141 -22.538 18.581 1.00 37.75 283 GLN A CA 1
ATOM 2229 C C . GLN A 1 283 ? -33.704 -21.176 19.039 1.00 37.75 283 GLN A C 1
ATOM 2231 O O . GLN A 1 283 ? -33.317 -20.640 20.067 1.00 37.75 283 GLN A O 1
ATOM 2236 N N . GLU A 1 284 ? -34.682 -20.720 18.236 1.00 41.31 284 GLU A N 1
ATOM 2237 C CA . GLU A 1 284 ? -35.631 -19.597 18.393 1.00 41.31 284 GLU A CA 1
ATOM 2238 C C . GLU A 1 284 ? -35.156 -18.168 18.073 1.00 41.31 284 GLU A C 1
ATOM 2240 O O . GLU A 1 284 ? -34.029 -17.798 18.365 1.00 41.31 284 GLU A O 1
ATOM 2245 N N . LEU A 1 285 ? -35.961 -17.235 17.543 1.00 41.66 285 LEU A N 1
ATOM 2246 C CA . LEU A 1 285 ? -37.207 -17.136 16.742 1.00 41.66 285 LEU A CA 1
ATOM 2247 C C . LEU A 1 285 ? -37.453 -15.607 16.585 1.00 41.66 285 LEU A C 1
ATOM 2249 O O . LEU A 1 285 ? -37.031 -14.856 17.464 1.00 41.66 285 LEU A O 1
ATOM 2253 N N . ALA A 1 286 ? -38.154 -15.187 15.517 1.00 40.47 286 ALA A N 1
ATOM 2254 C CA . ALA A 1 286 ? -38.919 -13.927 15.287 1.00 40.47 286 ALA A CA 1
ATOM 2255 C C . ALA A 1 286 ? -38.595 -13.382 13.880 1.00 40.47 286 ALA A C 1
ATOM 2257 O O . ALA A 1 286 ? -37.442 -13.069 13.600 1.00 40.47 286 ALA A O 1
ATOM 2258 N N . ASP A 1 287 ? -39.463 -13.370 12.867 1.00 35.38 287 ASP A N 1
ATOM 2259 C CA . ASP A 1 287 ? -40.893 -13.031 12.706 1.00 35.38 287 ASP A CA 1
ATOM 2260 C C . ASP A 1 287 ? -41.246 -11.530 12.806 1.00 35.38 287 ASP A C 1
ATOM 2262 O O . ASP A 1 287 ? -40.875 -10.848 13.759 1.00 35.38 287 ASP A O 1
ATOM 2266 N N . GLY A 1 288 ? -42.000 -11.071 11.793 1.00 35.47 288 GLY A N 1
ATOM 2267 C CA . GLY A 1 288 ? -42.580 -9.731 11.588 1.00 35.47 288 GLY A CA 1
ATOM 2268 C C . GLY A 1 288 ? -41.687 -8.749 10.807 1.00 35.47 288 GLY A C 1
ATOM 2269 O O . GLY A 1 288 ? -40.570 -8.475 11.218 1.00 35.47 288 GLY A O 1
ATOM 2270 N N . GLY A 1 289 ? -42.056 -8.126 9.682 1.00 34.34 289 GLY A N 1
ATOM 2271 C CA . GLY A 1 289 ? -43.341 -7.949 8.998 1.00 34.34 289 GLY A CA 1
ATOM 2272 C C . GLY A 1 289 ? -43.508 -6.471 8.584 1.00 34.34 289 GLY A C 1
ATOM 2273 O O . GLY A 1 289 ? -43.378 -5.626 9.459 1.00 34.34 289 GLY A O 1
ATOM 2274 N N . HIS A 1 290 ? -43.843 -6.203 7.303 1.00 36.34 290 HIS A N 1
ATOM 2275 C CA . HIS A 1 290 ? -44.421 -4.946 6.739 1.00 36.34 290 HIS A CA 1
ATOM 2276 C C . HIS A 1 290 ? -43.570 -3.642 6.875 1.00 36.34 290 HIS A C 1
ATOM 2278 O O . HIS A 1 290 ? -42.741 -3.530 7.760 1.00 36.34 290 HIS A O 1
ATOM 2284 N N . ASP A 1 291 ? -43.632 -2.595 6.045 1.00 36.50 291 ASP A N 1
ATOM 2285 C CA . ASP A 1 291 ? -44.616 -2.132 5.066 1.00 36.50 291 ASP A CA 1
ATOM 2286 C C . ASP A 1 291 ? -43.993 -1.108 4.077 1.00 36.50 291 ASP A C 1
ATOM 2288 O O . ASP A 1 291 ? -42.913 -0.563 4.305 1.00 36.50 291 ASP A O 1
ATOM 2292 N N . ASP A 1 292 ? -44.755 -0.891 3.009 1.00 35.84 292 ASP A N 1
ATOM 2293 C CA . ASP A 1 292 ? -44.866 0.140 1.970 1.00 35.84 292 ASP A CA 1
ATOM 2294 C C . ASP A 1 292 ? -43.973 1.402 1.852 1.00 35.84 292 ASP A C 1
ATOM 2296 O O . ASP A 1 292 ? -43.686 2.133 2.796 1.00 35.84 292 ASP A O 1
ATOM 2300 N N . GLY A 1 293 ? -43.775 1.771 0.575 1.00 34.91 293 GLY A N 1
ATOM 2301 C CA . GLY A 1 293 ? -44.251 3.065 0.060 1.00 34.91 293 GLY A CA 1
ATOM 2302 C C . GLY A 1 293 ? -43.304 4.274 0.061 1.00 34.91 293 GLY A C 1
ATOM 2303 O O . GLY A 1 293 ? -43.079 4.912 1.083 1.00 34.91 293 GLY A O 1
ATOM 2304 N N . GLY A 1 294 ? -42.876 4.725 -1.129 1.00 36.69 294 GLY A N 1
ATOM 2305 C CA . GLY A 1 294 ? -42.335 6.086 -1.273 1.00 36.69 294 GLY A CA 1
ATOM 2306 C C . GLY A 1 294 ? -41.691 6.434 -2.615 1.00 36.69 294 GLY A C 1
ATOM 2307 O O . GLY A 1 294 ? -40.471 6.446 -2.734 1.00 36.69 294 GLY A O 1
ATOM 2308 N N . LYS A 1 295 ? -42.511 6.772 -3.618 1.00 42.25 295 LYS A N 1
ATOM 2309 C CA . LYS A 1 295 ? -42.103 7.462 -4.857 1.00 42.25 295 LYS A CA 1
ATOM 2310 C C . LYS A 1 295 ? -41.867 8.961 -4.604 1.00 42.25 295 LYS A C 1
ATOM 2312 O O . LYS A 1 295 ? -42.758 9.616 -4.078 1.00 42.25 295 LYS A O 1
ATOM 2317 N N . ALA A 1 296 ? -40.757 9.496 -5.110 1.00 39.59 296 ALA A N 1
ATOM 2318 C CA . ALA A 1 296 ? -40.575 10.854 -5.661 1.00 39.59 296 ALA A CA 1
ATOM 2319 C C . ALA A 1 296 ? -39.169 10.867 -6.312 1.00 39.59 296 ALA A C 1
ATOM 2321 O O . ALA A 1 296 ? -38.219 10.434 -5.677 1.00 39.59 296 ALA A O 1
ATOM 2322 N N . GLY A 1 297 ? -38.917 11.224 -7.573 1.00 40.84 297 GLY A N 1
ATOM 2323 C CA . GLY A 1 297 ? -39.618 12.151 -8.451 1.00 40.84 297 GLY A CA 1
ATOM 2324 C C . GLY A 1 297 ? -39.005 13.545 -8.331 1.00 40.84 297 GLY A C 1
ATOM 2325 O O . GLY A 1 297 ? -39.649 14.397 -7.735 1.00 40.84 297 GLY A O 1
ATOM 2326 N N . ILE A 1 298 ? -37.781 13.763 -8.843 1.00 41.16 298 ILE A N 1
ATOM 2327 C CA . ILE A 1 298 ? -37.234 15.103 -9.129 1.00 41.16 298 ILE A CA 1
ATOM 2328 C C . ILE A 1 298 ? -36.416 15.044 -10.426 1.00 41.16 298 ILE A C 1
ATOM 2330 O O . ILE A 1 298 ? -35.445 14.295 -10.535 1.00 41.16 298 ILE A O 1
ATOM 2334 N N . GLU A 1 299 ? -36.891 15.830 -11.385 1.00 35.59 299 GLU A N 1
ATOM 2335 C CA . GLU A 1 299 ? -36.348 16.120 -12.708 1.00 35.59 299 GLU A CA 1
ATOM 2336 C C . GLU A 1 299 ? -35.185 17.127 -12.645 1.00 35.59 299 GLU A C 1
ATOM 2338 O O . GLU A 1 299 ? -35.115 17.958 -11.742 1.00 35.59 299 GLU A O 1
ATOM 2343 N N . ASP A 1 300 ? -34.311 17.006 -13.648 1.00 35.31 300 ASP A N 1
ATOM 2344 C CA . ASP A 1 300 ? -33.591 18.035 -14.408 1.00 35.31 300 ASP A CA 1
ATOM 2345 C C . ASP A 1 300 ? -32.912 19.220 -13.706 1.00 35.31 300 ASP A C 1
ATOM 2347 O O . ASP A 1 300 ? -33.525 20.024 -13.015 1.00 35.31 300 ASP A O 1
ATOM 2351 N N . THR A 1 301 ? -31.632 19.428 -14.042 1.00 34.62 301 THR A N 1
ATOM 2352 C CA . THR A 1 301 ? -31.161 20.586 -14.838 1.00 34.62 301 THR A CA 1
ATOM 2353 C C . THR A 1 301 ? -29.678 20.357 -15.168 1.00 34.62 301 THR A C 1
ATOM 2355 O O . THR A 1 301 ? -28.823 20.414 -14.286 1.00 34.62 301 THR A O 1
ATOM 2358 N N . ILE A 1 302 ? -29.361 20.066 -16.433 1.00 40.47 302 ILE A N 1
ATOM 2359 C CA . ILE A 1 302 ? -27.987 20.059 -16.955 1.00 40.47 302 ILE A CA 1
ATOM 2360 C C . ILE A 1 302 ? -27.795 21.387 -17.688 1.00 40.47 302 ILE A C 1
ATOM 2362 O O . ILE A 1 302 ? -28.395 21.609 -18.735 1.00 40.47 302 ILE A O 1
ATOM 2366 N N . GLU A 1 303 ? -26.981 22.276 -17.124 1.00 42.66 303 GLU A N 1
ATOM 2367 C CA . GLU A 1 303 ? -26.520 23.479 -17.815 1.00 42.66 303 GLU A CA 1
ATOM 2368 C C . GLU A 1 303 ? -25.466 23.093 -18.864 1.00 42.66 303 GLU A C 1
ATOM 2370 O O . GLU A 1 303 ? -24.392 22.573 -18.547 1.00 42.66 303 GLU A O 1
ATOM 2375 N N . GLU A 1 304 ? -25.787 23.346 -20.133 1.00 42.22 304 GLU A N 1
ATOM 2376 C CA . GLU A 1 304 ? -24.858 23.267 -21.256 1.00 42.22 304 GLU A CA 1
ATOM 2377 C C . GLU A 1 304 ? -23.822 24.398 -21.155 1.00 42.22 304 GLU A C 1
ATOM 2379 O O . GLU A 1 304 ? -24.092 25.559 -21.457 1.00 42.22 304 GLU A O 1
ATOM 2384 N N . GLY A 1 305 ? -22.609 24.056 -20.719 1.00 38.69 305 GLY A N 1
ATOM 2385 C CA . GLY A 1 305 ? -21.451 24.943 -20.797 1.00 38.69 305 GLY A CA 1
ATOM 2386 C C . GLY A 1 305 ? -20.833 24.935 -22.198 1.00 38.69 305 GLY A C 1
ATOM 2387 O O . GLY A 1 305 ? -20.460 23.878 -22.708 1.00 38.69 305 GLY A O 1
ATOM 2388 N N . GLU A 1 306 ? -20.693 26.122 -22.794 1.00 40.19 306 GLU A N 1
ATOM 2389 C CA . GLU A 1 306 ? -20.055 26.375 -24.092 1.00 40.19 306 GLU A CA 1
ATOM 2390 C C . GLU A 1 306 ? -18.710 25.644 -24.259 1.00 40.19 306 GLU A C 1
ATOM 2392 O O . GLU A 1 306 ? -17.714 25.915 -23.580 1.00 40.19 306 GLU A O 1
ATOM 2397 N N . VAL A 1 307 ? -18.661 24.743 -25.241 1.00 42.44 307 VAL A N 1
ATOM 2398 C CA . VAL A 1 307 ? -17.438 24.073 -25.684 1.00 42.44 307 VAL A CA 1
ATOM 2399 C C . VAL A 1 307 ? -16.661 25.018 -26.600 1.00 42.44 307 VAL A C 1
ATOM 2401 O O . VAL A 1 307 ? -17.093 25.342 -27.706 1.00 42.44 307 VAL A O 1
ATOM 2404 N N . ALA A 1 308 ? -15.478 25.447 -26.155 1.00 50.84 308 ALA A N 1
ATOM 2405 C CA . ALA A 1 308 ? -14.543 26.202 -26.983 1.00 50.84 308 ALA A CA 1
ATOM 2406 C C . ALA A 1 308 ? -14.160 25.407 -28.254 1.00 50.84 308 ALA A C 1
ATOM 2408 O O . ALA A 1 308 ? -13.963 24.190 -28.179 1.00 50.84 308 ALA A O 1
ATOM 2409 N N . PRO A 1 309 ? -13.999 26.068 -29.416 1.00 45.22 309 PRO A N 1
ATOM 2410 C CA . PRO A 1 309 ? -13.783 25.387 -30.686 1.00 45.22 309 PRO A CA 1
ATOM 2411 C C . PRO A 1 309 ? -12.491 24.563 -30.666 1.00 45.22 309 PRO A C 1
ATOM 2413 O O . PRO A 1 309 ? -11.387 25.082 -30.478 1.00 45.22 309 PRO A O 1
ATOM 2416 N N . VAL A 1 310 ? -12.642 23.257 -30.886 1.00 48.00 310 VAL A N 1
ATOM 2417 C CA . VAL A 1 310 ? -11.540 22.318 -31.090 1.00 48.00 310 VAL A CA 1
ATOM 2418 C C . VAL A 1 310 ? -10.863 22.669 -32.414 1.00 48.00 310 VAL A C 1
ATOM 2420 O O . VAL A 1 310 ? -11.491 22.637 -33.469 1.00 48.00 310 VAL A O 1
ATOM 2423 N N . ALA A 1 311 ? -9.577 23.021 -32.366 1.00 50.62 311 ALA A N 1
ATOM 2424 C CA . ALA A 1 311 ? -8.771 23.243 -33.562 1.00 50.62 311 ALA A CA 1
ATOM 2425 C C . ALA A 1 311 ? -8.682 21.932 -34.360 1.00 50.62 311 ALA A C 1
ATOM 2427 O O . ALA A 1 311 ? -8.003 20.991 -33.951 1.00 50.62 311 ALA A O 1
ATOM 2428 N N . THR A 1 312 ? -9.380 21.868 -35.492 1.00 52.34 312 THR A N 1
ATOM 2429 C CA . THR A 1 312 ? -9.522 20.662 -36.321 1.00 52.34 312 THR A CA 1
ATOM 2430 C C . THR A 1 312 ? -8.295 20.367 -37.180 1.00 52.34 312 THR A C 1
ATOM 2432 O O . THR A 1 312 ? -8.224 19.310 -37.804 1.00 52.34 312 THR A O 1
ATOM 2435 N N . THR A 1 313 ? -7.285 21.244 -37.184 1.00 62.19 313 THR A N 1
ATOM 2436 C CA . THR A 1 313 ? -6.019 20.983 -37.871 1.00 62.19 313 THR A CA 1
ATOM 2437 C C . THR A 1 313 ? -4.800 21.434 -37.062 1.00 62.19 313 THR A C 1
ATOM 2439 O O . THR A 1 313 ? -4.799 22.455 -36.372 1.00 62.19 313 THR A O 1
ATOM 2442 N N . VAL A 1 314 ? -3.698 20.684 -37.195 1.00 56.78 314 VAL A N 1
ATOM 2443 C CA . VAL A 1 314 ? -2.380 20.968 -36.582 1.00 56.78 314 VAL A CA 1
ATOM 2444 C C . VAL A 1 314 ? -1.879 22.385 -36.918 1.00 56.78 314 VAL A C 1
ATOM 2446 O O . VAL A 1 314 ? -1.131 22.995 -36.149 1.00 56.78 314 VAL A O 1
ATOM 2449 N N . ARG A 1 315 ? -2.325 22.936 -38.053 1.00 60.66 315 ARG A N 1
ATOM 2450 C CA . ARG A 1 315 ? -1.964 24.270 -38.542 1.00 60.66 315 ARG A CA 1
ATOM 2451 C C . ARG A 1 315 ? -2.582 25.385 -37.691 1.00 60.66 315 ARG A C 1
ATOM 2453 O O . ARG A 1 315 ? -1.888 26.352 -37.370 1.00 60.66 315 ARG A O 1
ATOM 2460 N N . ASP A 1 316 ? -3.823 25.207 -37.244 1.00 58.19 316 ASP A N 1
ATOM 2461 C CA . ASP A 1 316 ? -4.550 26.190 -36.430 1.00 58.19 316 ASP A CA 1
ATOM 2462 C C . ASP A 1 316 ? -4.020 26.239 -34.990 1.00 58.19 316 ASP A C 1
ATOM 2464 O O . ASP A 1 316 ? -3.851 27.318 -34.411 1.00 58.19 316 ASP A O 1
ATOM 2468 N N . ALA A 1 317 ? -3.614 25.085 -34.446 1.00 55.56 317 ALA A N 1
ATOM 2469 C CA . ALA A 1 317 ? -2.939 24.996 -33.150 1.00 55.56 317 ALA A CA 1
ATOM 2470 C C . ALA A 1 317 ? -1.580 25.731 -33.145 1.00 55.56 317 ALA A C 1
ATOM 2472 O O . ALA A 1 317 ? -1.220 26.407 -32.174 1.00 55.56 317 ALA A O 1
ATOM 2473 N N . PHE A 1 318 ? -0.834 25.667 -34.254 1.00 55.84 318 PHE A N 1
ATOM 2474 C CA . PHE A 1 318 ? 0.436 26.383 -34.408 1.00 55.84 318 PHE A CA 1
ATOM 2475 C C . PHE A 1 318 ? 0.246 27.903 -34.539 1.00 55.84 318 PHE A C 1
ATOM 2477 O O . PHE A 1 318 ? 1.020 28.679 -33.965 1.00 55.84 318 PHE A O 1
ATOM 2484 N N . ALA A 1 319 ? -0.800 28.345 -35.245 1.00 65.88 319 ALA A N 1
ATOM 2485 C CA . ALA A 1 319 ? -1.134 29.761 -35.393 1.00 65.88 319 ALA A CA 1
ATOM 2486 C C . ALA A 1 319 ? -1.574 30.397 -34.059 1.00 65.88 319 ALA A C 1
ATOM 2488 O O . ALA A 1 319 ? -1.123 31.498 -33.721 1.00 65.88 319 ALA A O 1
ATOM 2489 N N . ALA A 1 320 ? -2.366 29.684 -33.250 1.00 62.97 320 ALA A N 1
ATOM 2490 C CA . ALA A 1 320 ? -2.774 30.128 -31.915 1.00 62.97 320 ALA A CA 1
ATOM 2491 C C . ALA A 1 320 ? -1.582 30.266 -30.946 1.00 62.97 320 ALA A C 1
ATOM 2493 O O . ALA A 1 320 ? -1.509 31.224 -30.171 1.00 62.97 320 ALA A O 1
ATOM 2494 N N . ARG A 1 321 ? -0.590 29.366 -31.036 1.00 55.19 321 ARG A N 1
ATOM 2495 C CA . ARG A 1 321 ? 0.639 29.403 -30.220 1.00 55.19 321 ARG A CA 1
ATOM 2496 C C . ARG A 1 321 ? 1.553 30.582 -30.569 1.00 55.19 321 ARG A C 1
ATOM 2498 O O . ARG A 1 321 ? 2.152 31.175 -29.672 1.00 55.19 321 ARG A O 1
ATOM 2505 N N . LYS A 1 322 ? 1.629 30.966 -31.849 1.00 61.62 322 LYS A N 1
ATOM 2506 C CA . LYS A 1 322 ? 2.414 32.126 -32.311 1.00 61.62 322 LYS A CA 1
ATOM 2507 C C . LYS A 1 322 ? 1.832 33.458 -31.813 1.00 61.62 322 LYS A C 1
ATOM 2509 O O . LYS A 1 322 ? 2.595 34.370 -31.512 1.00 61.62 322 LYS A O 1
ATOM 2514 N N . ARG A 1 323 ? 0.504 33.549 -31.652 1.00 62.81 323 ARG A N 1
ATOM 2515 C CA . ARG A 1 323 ? -0.184 34.741 -31.112 1.00 62.81 323 ARG A CA 1
ATOM 2516 C C . ARG A 1 323 ? 0.031 34.956 -29.607 1.00 62.81 323 ARG A C 1
ATOM 2518 O O . ARG A 1 323 ? -0.078 36.084 -29.150 1.00 62.81 323 ARG A O 1
ATOM 2525 N N . ARG A 1 324 ? 0.385 33.915 -28.840 1.00 61.59 324 ARG A N 1
ATOM 2526 C CA . ARG A 1 324 ? 0.589 33.989 -27.375 1.00 61.59 324 ARG A CA 1
ATOM 2527 C C . ARG A 1 324 ? 2.037 34.261 -26.929 1.00 61.59 324 ARG A C 1
ATOM 2529 O O . ARG A 1 324 ? 2.355 34.088 -25.760 1.00 61.59 324 ARG A O 1
ATOM 2536 N N . GLY A 1 325 ? 2.932 34.674 -27.832 1.00 51.34 325 GLY A N 1
ATOM 2537 C CA . GLY A 1 325 ? 4.256 35.194 -27.448 1.00 51.34 325 GLY A CA 1
ATOM 2538 C C . GLY A 1 325 ? 5.242 34.177 -26.848 1.00 51.34 325 GLY A C 1
ATOM 2539 O O . GLY A 1 325 ? 6.185 34.572 -26.165 1.00 51.34 325 GLY A O 1
ATOM 2540 N N . GLY A 1 326 ? 5.069 32.874 -27.100 1.00 47.81 326 GLY A N 1
ATOM 2541 C CA . GLY A 1 326 ? 5.981 31.839 -26.601 1.00 47.81 326 GLY A CA 1
ATOM 2542 C C . GLY A 1 326 ? 7.387 31.960 -27.202 1.00 47.81 326 GLY A C 1
ATOM 2543 O O . GLY A 1 326 ? 7.626 31.520 -28.327 1.00 47.81 326 GLY A O 1
ATOM 2544 N N . ARG A 1 327 ? 8.329 32.547 -26.454 1.00 42.66 327 ARG A N 1
ATOM 2545 C CA . ARG A 1 327 ? 9.752 32.612 -26.823 1.00 42.66 327 ARG A CA 1
ATOM 2546 C C . ARG A 1 327 ? 10.343 31.200 -26.910 1.00 42.66 327 ARG A C 1
ATOM 2548 O O . ARG A 1 327 ? 10.228 30.410 -25.977 1.00 42.66 327 ARG A O 1
ATOM 2555 N N . ARG A 1 328 ? 11.025 30.903 -28.022 1.00 47.66 328 ARG A N 1
ATOM 2556 C CA . ARG A 1 328 ? 11.903 29.730 -28.156 1.00 47.66 328 ARG A CA 1
ATOM 2557 C C . ARG A 1 328 ? 13.047 29.857 -27.148 1.00 47.66 328 ARG A C 1
ATOM 2559 O O . ARG A 1 328 ? 13.878 30.751 -27.284 1.00 47.66 328 ARG A O 1
ATOM 2566 N N . LEU A 1 329 ? 13.128 28.946 -26.182 1.00 42.84 329 LEU A N 1
ATOM 2567 C CA . LEU A 1 329 ? 14.357 28.724 -25.422 1.00 42.84 329 LEU A CA 1
ATOM 2568 C C . LEU A 1 329 ? 15.322 27.915 -26.296 1.00 42.84 329 LEU A C 1
ATOM 2570 O O . LEU A 1 329 ? 15.425 26.700 -26.182 1.00 42.84 329 LEU A O 1
ATOM 2574 N N . LEU A 1 330 ? 16.016 28.606 -27.200 1.00 48.75 330 LEU A N 1
ATOM 2575 C CA . LEU A 1 330 ? 17.285 28.116 -27.725 1.00 48.75 330 LEU A CA 1
ATOM 2576 C C . LEU A 1 330 ? 18.344 28.400 -26.660 1.00 48.75 330 LEU A C 1
ATOM 2578 O O . LEU A 1 330 ? 18.740 29.545 -26.454 1.00 48.75 330 LEU A O 1
ATOM 2582 N N . ARG A 1 331 ? 18.801 27.355 -25.971 1.00 41.31 331 ARG A N 1
ATOM 2583 C CA . ARG A 1 331 ? 20.080 27.377 -25.261 1.00 41.31 331 ARG A CA 1
ATOM 2584 C C . ARG A 1 331 ? 21.001 26.357 -25.913 1.00 41.31 331 ARG A C 1
ATOM 2586 O O . ARG A 1 331 ? 21.081 25.210 -25.502 1.00 41.31 331 ARG A O 1
ATOM 2593 N N . THR A 1 332 ? 21.708 26.816 -26.936 1.00 48.69 332 THR A N 1
ATOM 2594 C CA . THR A 1 332 ? 23.058 26.341 -27.228 1.00 48.69 332 THR A CA 1
ATOM 2595 C C . THR A 1 332 ? 23.997 26.974 -26.203 1.00 48.69 332 THR A C 1
ATOM 2597 O O . THR A 1 332 ? 24.008 28.200 -26.063 1.00 48.69 332 THR A O 1
ATOM 2600 N N . ARG A 1 333 ? 24.797 26.177 -25.496 1.00 43.81 333 ARG A N 1
ATOM 2601 C CA . ARG A 1 333 ? 26.052 26.659 -24.910 1.00 43.81 333 ARG A CA 1
ATOM 2602 C C . ARG A 1 333 ? 27.196 25.867 -25.532 1.00 43.81 333 ARG A C 1
ATOM 2604 O O . ARG A 1 333 ? 27.114 24.646 -25.606 1.00 43.81 333 ARG A O 1
ATOM 2611 N N . LYS A 1 334 ? 28.157 26.634 -26.047 1.00 50.47 334 LYS A N 1
ATOM 2612 C CA . LYS A 1 334 ? 29.492 26.210 -26.466 1.00 50.47 334 LYS A CA 1
ATOM 2613 C C . LYS A 1 334 ? 30.329 25.841 -25.252 1.00 50.47 334 LYS A C 1
ATOM 2615 O O . LYS A 1 334 ? 30.054 26.435 -24.181 1.00 50.47 334 LYS A O 1
#

Organism: NCBI:txid1507867

Foldseek 3Di:
DLLLLLVLVCVLLVLADDALVLSVVVCVLQVVPALRDDNQPNPHALCSSLVSLCVRLVQDPVLVVPDDLLPSDDPVS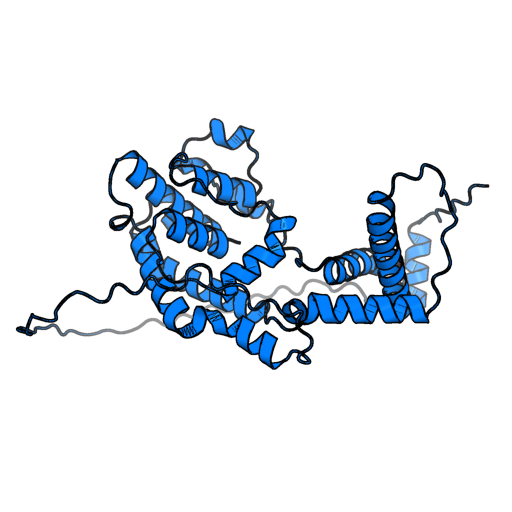NVPDNPPRDGSQPLVNLLVVLVVVCVVVPDDPVVSLQVSLLVQVVVVVVVVCVVPPDPDDPDDSPPDDPVSSVVSVVVSCLACLLVVLFPPVVVVVVSVVLLVVLCVQLLVVFDPSLNPDPDSSSVSSRQSSQLSVCVVVVHRSCPTSSSVSSVSVNVCCVVCSCVRSVSSCVVDPVSRPPDPPPPPDDDPPPPDDDDDDDDDDDDDDDDDDDDDDDDDDDDDDDDDDDDDDDPPDPVVVVVVVVVVPDDDPDDDDD

Secondary structure (DSSP, 8-state):
-HHHHHHHHHHHTT---S--HHHHHHHHHHHTTS-------TTS-TTHHHHHHHHHTT--HHHHHHS-GGGSS-HHHHHT-------S-HHHHHHHHHHHHHHTTT--HHHHHHHHHHHHHHHHHHHHHHTS-------------HHHHHHHHHHHHHHTHHHHHS-HHHHHHHHHHHHHHHHHHHGGGS-HHHHT---HHHHHHHHHHHHHHHHHTT--GGGSHHHHHHHHHHHHHHHHTTHHHHHHHHTS-S---S-----S-------------------------------------------PPP--SHHHHHHHHHHTT---------

Radius of gyration: 27.2 Å; chains: 1; bounding box: 83×69×67 Å

pLDDT: mean 72.34, std 19.41, range [33.34, 96.5]